Protein AF-A0A351M0H4-F1 (afdb_monomer)

pLDDT: mean 83.98, std 15.84, range [37.62, 98.5]

Sequence (200 aa):
MQHRSDDLKPRPTRTRPTVVTRHYLDHASTSSLRPESAAAMAEALTGIVGDPGRIHHEGMVARHAVETARQQVTDMLDARGREVVFTSGATESIAMACWGASRRDGRRHSVMSAVEHSAVRRGLRLDPLLLGGEQERARRAGLENVPAVVGFGAAAAALDPERLAAESLEATRRTDLLRSDLDAALDALPGILADLRSLR

Secondary structure (DSSP, 8-state):
-PPPP---PPPP---------PPP--TTT--PPPHHHHHHHHHHHHH--S-TT--SHHHHHHHHHHHHHHHHHHHHHT--GGG----SSHHHHHHHHHHHHHHGGG-------TT--HHHHHHTT---SS---SHHHHTS-S---HHHHHHHHHHHHT--HHHHHHHHHHHHHHHHHHHHHHHHHHHTSTT----GGGG-

Structure (mmCIF, N/CA/C/O backbone):
data_AF-A0A351M0H4-F1
#
_entry.id   AF-A0A351M0H4-F1
#
loop_
_atom_site.group_PDB
_atom_site.id
_atom_site.type_symbol
_atom_site.label_atom_id
_atom_site.label_alt_id
_atom_site.label_comp_id
_atom_site.label_asym_id
_atom_site.label_entity_id
_atom_site.label_seq_id
_atom_site.pdbx_PDB_ins_code
_atom_site.Cartn_x
_atom_site.Cartn_y
_atom_site.Cartn_z
_atom_site.occupancy
_atom_site.B_iso_or_equiv
_atom_site.auth_seq_id
_atom_site.auth_comp_id
_atom_site.auth_asym_id
_atom_site.auth_atom_id
_atom_site.pdbx_PDB_model_num
ATOM 1 N N . MET A 1 1 ? 61.144 -23.222 13.676 1.00 40.16 1 MET A N 1
ATOM 2 C CA . MET A 1 1 ? 59.791 -22.923 13.160 1.00 40.16 1 MET A CA 1
ATOM 3 C C . MET A 1 1 ? 59.927 -21.894 12.046 1.00 40.16 1 MET A C 1
ATOM 5 O O . MET A 1 1 ? 60.154 -20.729 12.334 1.00 40.16 1 MET A O 1
ATOM 9 N N . GLN A 1 2 ? 59.914 -22.341 10.789 1.00 37.62 2 GLN A N 1
ATOM 10 C CA . GLN A 1 2 ? 59.945 -21.479 9.602 1.00 37.62 2 GLN A CA 1
ATOM 11 C C . GLN A 1 2 ? 58.527 -20.971 9.317 1.00 37.62 2 GLN A C 1
ATOM 13 O O . GLN A 1 2 ? 57.616 -21.773 9.114 1.00 37.62 2 GLN A O 1
ATOM 18 N N . HIS A 1 3 ? 58.345 -19.651 9.324 1.00 39.03 3 HIS A N 1
ATOM 19 C CA . HIS A 1 3 ? 57.116 -19.011 8.862 1.00 39.03 3 HIS A CA 1
ATOM 20 C C . HIS A 1 3 ? 57.037 -19.124 7.336 1.00 39.03 3 HIS A C 1
ATOM 22 O O . HIS A 1 3 ? 57.933 -18.669 6.628 1.00 39.03 3 HIS A O 1
ATOM 28 N N . ARG A 1 4 ? 55.969 -19.761 6.842 1.00 38.94 4 ARG A N 1
ATOM 29 C CA . ARG A 1 4 ? 55.607 -19.783 5.422 1.00 38.94 4 ARG A CA 1
ATOM 30 C C . AR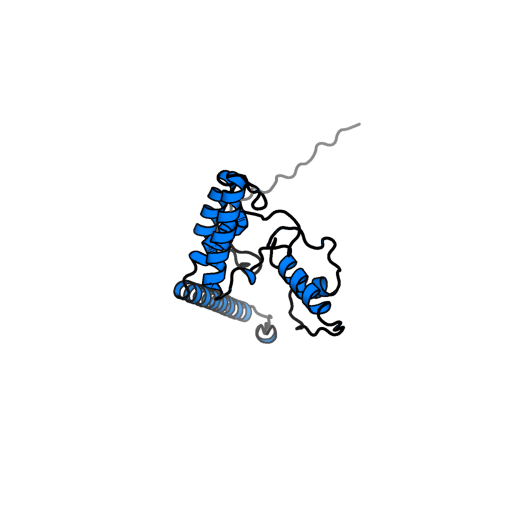G A 1 4 ? 55.264 -18.363 4.973 1.00 38.94 4 ARG A C 1
ATOM 32 O O . ARG A 1 4 ? 54.389 -17.732 5.554 1.00 38.94 4 ARG A O 1
ATOM 39 N N . SER A 1 5 ? 55.959 -17.895 3.947 1.00 42.66 5 SER A N 1
ATOM 40 C CA . SER A 1 5 ? 55.590 -16.750 3.124 1.00 42.66 5 SER A CA 1
ATOM 41 C C . SER A 1 5 ? 54.312 -17.071 2.346 1.00 42.66 5 SER A C 1
ATOM 43 O O . SER A 1 5 ? 54.259 -18.067 1.625 1.00 42.66 5 SER A O 1
ATOM 45 N N . ASP A 1 6 ? 53.288 -16.239 2.529 1.00 45.03 6 ASP A N 1
ATOM 46 C CA . ASP A 1 6 ? 52.034 -16.279 1.783 1.00 45.03 6 ASP A CA 1
ATOM 47 C C . ASP A 1 6 ? 52.283 -15.940 0.305 1.00 45.03 6 ASP A C 1
ATOM 49 O O . ASP A 1 6 ? 52.484 -14.780 -0.061 1.00 45.03 6 ASP A O 1
ATOM 53 N N . ASP A 1 7 ? 52.228 -16.957 -0.555 1.00 48.41 7 ASP A N 1
ATOM 54 C CA . ASP A 1 7 ? 52.080 -16.806 -2.006 1.00 48.41 7 ASP A CA 1
ATOM 55 C C . ASP A 1 7 ? 50.674 -16.259 -2.325 1.00 48.41 7 ASP A C 1
ATOM 57 O O . ASP A 1 7 ? 49.747 -16.984 -2.706 1.00 48.41 7 ASP A O 1
ATOM 61 N N . LEU A 1 8 ? 50.490 -14.946 -2.172 1.00 47.59 8 LEU A N 1
ATOM 62 C CA . LEU A 1 8 ? 49.336 -14.242 -2.727 1.00 47.59 8 LEU A CA 1
ATOM 63 C C . LEU A 1 8 ? 49.456 -14.215 -4.256 1.00 47.59 8 LEU A C 1
ATOM 65 O O . LEU A 1 8 ? 50.136 -13.368 -4.835 1.00 47.59 8 LEU A O 1
ATOM 69 N N . LYS A 1 9 ? 48.750 -15.134 -4.928 1.00 43.69 9 LYS A N 1
ATOM 70 C CA . LYS A 1 9 ? 48.513 -15.049 -6.377 1.00 43.69 9 LYS A CA 1
ATOM 71 C C . LYS A 1 9 ? 47.944 -13.660 -6.721 1.00 43.69 9 LYS A C 1
ATOM 73 O O . LYS A 1 9 ? 46.983 -13.232 -6.073 1.00 43.69 9 LYS A O 1
ATOM 78 N N . PRO A 1 10 ? 48.468 -12.965 -7.746 1.00 47.12 10 PRO A N 1
ATOM 79 C CA . PRO A 1 10 ? 47.950 -11.660 -8.137 1.00 47.12 10 PRO A CA 1
ATOM 80 C C . PRO A 1 10 ? 46.473 -11.781 -8.537 1.00 47.12 10 PRO A C 1
ATOM 82 O O . PRO A 1 10 ? 46.115 -12.588 -9.398 1.00 47.12 10 PRO A O 1
ATOM 85 N N . ARG A 1 11 ? 45.598 -10.986 -7.901 1.00 48.62 11 ARG A N 1
ATOM 86 C CA . ARG A 1 11 ? 44.190 -10.870 -8.318 1.00 48.62 11 ARG A CA 1
ATOM 87 C C . ARG A 1 11 ? 44.169 -10.345 -9.755 1.00 48.62 11 ARG A C 1
ATOM 89 O O . ARG A 1 11 ? 44.810 -9.323 -10.007 1.00 48.62 11 ARG A O 1
ATOM 96 N N . PRO A 1 12 ? 43.423 -10.978 -10.680 1.00 45.72 12 PRO A N 1
ATOM 97 C CA . PRO A 1 12 ? 43.276 -10.441 -12.021 1.00 45.72 12 PRO A CA 1
ATOM 98 C C . PRO A 1 12 ? 42.704 -9.028 -11.910 1.00 45.72 12 PRO A C 1
ATOM 100 O O . PRO A 1 12 ? 41.691 -8.798 -11.238 1.00 45.72 12 PRO A O 1
ATOM 103 N N . THR A 1 13 ? 43.390 -8.076 -12.533 1.00 47.75 13 THR A N 1
ATOM 104 C CA . THR A 1 13 ? 42.925 -6.704 -12.690 1.00 47.75 13 THR A CA 1
ATOM 105 C C . THR A 1 13 ? 41.584 -6.756 -13.412 1.00 47.75 13 THR A C 1
ATOM 107 O O . THR A 1 13 ? 41.514 -6.996 -14.614 1.00 47.75 13 THR A O 1
ATOM 110 N N . ARG A 1 14 ? 40.482 -6.579 -12.668 1.00 51.12 14 ARG A N 1
ATOM 111 C CA . ARG A 1 14 ? 39.164 -6.363 -13.271 1.00 51.12 14 ARG A CA 1
ATOM 112 C C . ARG A 1 14 ? 39.270 -5.076 -14.073 1.00 51.12 14 ARG A C 1
ATOM 114 O O . ARG A 1 14 ? 39.275 -3.989 -13.497 1.00 51.12 14 ARG A O 1
ATOM 121 N N . THR A 1 15 ? 39.371 -5.208 -15.391 1.00 52.03 15 THR A N 1
ATOM 122 C CA . THR A 1 15 ? 39.056 -4.132 -16.324 1.00 52.03 15 THR A CA 1
ATOM 123 C C . THR A 1 15 ? 37.739 -3.512 -15.862 1.00 52.03 15 THR A C 1
ATOM 125 O O . THR A 1 15 ? 36.778 -4.229 -15.562 1.00 52.03 15 THR A O 1
ATOM 128 N N . ARG A 1 16 ? 37.718 -2.183 -15.677 1.00 48.62 16 ARG A N 1
ATOM 129 C CA . ARG A 1 16 ? 36.475 -1.466 -15.363 1.00 48.62 16 ARG A CA 1
ATOM 130 C C . ARG A 1 16 ? 35.462 -1.900 -16.423 1.00 48.62 16 ARG A C 1
ATOM 132 O O . ARG A 1 16 ? 35.766 -1.709 -17.601 1.00 48.62 16 ARG A O 1
ATOM 139 N N . PRO A 1 17 ? 34.323 -2.515 -16.053 1.00 54.41 17 PRO A N 1
ATOM 140 C CA . PRO A 1 17 ? 33.307 -2.796 -17.045 1.00 54.41 17 PRO A CA 1
ATOM 141 C C . PRO A 1 17 ? 32.966 -1.461 -17.703 1.00 54.41 17 PRO A C 1
ATOM 143 O O . PRO A 1 17 ? 32.778 -0.455 -17.011 1.00 54.41 17 PRO A O 1
ATOM 146 N N . THR A 1 18 ? 32.952 -1.453 -19.035 1.00 56.84 18 THR A N 1
ATOM 147 C CA . THR A 1 18 ? 32.260 -0.429 -19.816 1.00 56.84 18 THR A CA 1
ATOM 148 C C . THR A 1 18 ? 30.921 -0.161 -19.133 1.00 56.84 18 THR A C 1
ATOM 150 O O . THR A 1 18 ? 30.304 -1.090 -18.609 1.00 56.84 18 THR A O 1
ATOM 153 N N . VAL A 1 19 ? 30.510 1.105 -19.025 1.00 56.72 19 VAL A N 1
ATOM 154 C CA . VAL A 1 19 ? 29.238 1.454 -18.379 1.00 56.72 19 VAL A CA 1
ATOM 155 C C . VAL A 1 19 ? 28.119 0.861 -19.233 1.00 56.72 19 VAL A C 1
ATOM 157 O O . VAL A 1 19 ? 27.661 1.464 -20.194 1.00 56.72 19 VAL A O 1
ATOM 160 N N . VAL A 1 20 ? 27.746 -0.378 -18.930 1.00 57.41 20 VAL A N 1
ATOM 161 C CA . VAL A 1 20 ? 26.599 -1.055 -19.515 1.00 57.41 20 VAL A CA 1
ATOM 162 C C . VAL A 1 20 ? 25.393 -0.488 -18.788 1.00 57.41 20 VAL A C 1
ATOM 164 O O . VAL A 1 20 ? 25.260 -0.672 -17.574 1.00 57.41 20 VAL A O 1
ATOM 167 N N . THR A 1 21 ? 24.530 0.217 -19.514 1.00 76.50 21 THR A N 1
ATOM 168 C CA . THR A 1 21 ? 23.218 0.617 -19.007 1.00 76.50 21 THR A CA 1
ATOM 169 C C . THR A 1 21 ? 22.476 -0.646 -18.578 1.00 76.50 21 THR A C 1
ATOM 171 O O . THR A 1 21 ? 22.176 -1.513 -19.396 1.00 76.50 21 THR A O 1
ATOM 174 N N . ARG A 1 22 ? 22.238 -0.797 -17.272 1.00 77.12 22 ARG A N 1
ATOM 175 C CA . ARG A 1 22 ? 21.459 -1.915 -16.734 1.00 77.12 22 ARG A CA 1
ATOM 176 C C . ARG A 1 22 ? 19.980 -1.567 -16.804 1.00 77.12 22 ARG A C 1
ATOM 178 O O . ARG A 1 22 ? 19.568 -0.545 -16.266 1.00 77.12 22 ARG A O 1
ATOM 185 N N . HIS A 1 23 ? 19.196 -2.451 -17.406 1.00 79.25 23 HIS A N 1
ATOM 186 C CA . HIS A 1 23 ? 17.739 -2.388 -17.371 1.00 79.25 23 HIS A CA 1
ATOM 187 C C . HIS A 1 23 ? 17.220 -3.314 -16.264 1.00 79.25 23 HIS A C 1
ATOM 189 O O . HIS A 1 23 ? 17.660 -4.459 -16.158 1.00 79.25 23 HIS A O 1
ATOM 195 N N . TYR A 1 24 ? 16.322 -2.814 -15.412 1.00 82.06 24 TYR A N 1
ATOM 196 C CA . TYR A 1 24 ? 15.657 -3.617 -14.385 1.00 82.06 24 TYR A CA 1
ATOM 197 C C . TYR A 1 24 ? 14.420 -4.277 -15.001 1.00 82.06 24 TYR A C 1
ATOM 199 O O . TYR A 1 24 ? 13.532 -3.585 -15.483 1.00 82.06 24 TYR A O 1
ATOM 207 N N . LEU A 1 25 ? 14.389 -5.610 -15.036 1.00 81.19 25 LEU A N 1
ATOM 208 C CA . LEU A 1 25 ? 13.340 -6.388 -15.712 1.00 81.19 25 LEU A CA 1
ATOM 209 C C . LEU A 1 25 ? 12.481 -7.207 -14.733 1.00 81.19 25 LEU A C 1
ATOM 211 O O . LEU A 1 25 ? 11.823 -8.155 -15.138 1.00 81.19 25 LEU A O 1
ATOM 215 N N . ASP A 1 26 ? 12.480 -6.843 -13.449 1.00 84.94 26 ASP A N 1
ATOM 216 C CA . ASP A 1 26 ? 11.740 -7.535 -12.381 1.00 84.94 26 ASP A CA 1
ATOM 217 C C . ASP A 1 26 ? 10.729 -6.595 -11.695 1.00 84.94 26 ASP A C 1
ATOM 219 O O . ASP A 1 26 ? 10.533 -6.589 -10.482 1.00 84.94 26 ASP A O 1
ATOM 223 N N . HIS A 1 27 ? 10.069 -5.761 -12.506 1.00 85.25 27 HIS A N 1
ATOM 224 C CA . HIS A 1 27 ? 9.078 -4.786 -12.039 1.00 85.25 27 HIS A CA 1
ATOM 225 C C . HIS A 1 27 ? 7.846 -5.422 -11.370 1.00 85.25 27 HIS A C 1
ATOM 227 O O . HIS A 1 27 ? 7.122 -4.739 -10.644 1.00 85.25 27 HIS A O 1
ATOM 233 N N . ALA A 1 28 ? 7.633 -6.727 -11.585 1.00 85.25 28 ALA A N 1
ATOM 234 C CA . ALA A 1 28 ? 6.598 -7.517 -10.924 1.00 85.25 28 ALA A CA 1
ATOM 235 C C . ALA A 1 28 ? 6.890 -7.754 -9.430 1.00 85.25 28 ALA A C 1
ATOM 237 O O . ALA A 1 28 ? 5.952 -7.847 -8.640 1.00 85.25 28 ALA A O 1
ATOM 238 N N . SER A 1 29 ? 8.166 -7.832 -9.033 1.00 86.06 29 SER A N 1
ATOM 239 C CA . SER A 1 29 ? 8.558 -8.017 -7.630 1.00 86.06 29 SER A CA 1
ATOM 240 C C . SER A 1 29 ? 8.535 -6.704 -6.852 1.00 86.06 29 SER A C 1
ATOM 242 O O . SER A 1 29 ? 8.081 -6.651 -5.709 1.00 86.06 29 SER A O 1
ATOM 244 N N . THR A 1 30 ? 9.037 -5.632 -7.460 1.00 89.00 30 THR A N 1
ATOM 245 C CA . THR A 1 30 ? 8.980 -4.272 -6.918 1.00 89.00 30 THR A CA 1
ATOM 246 C C . THR A 1 30 ? 9.242 -3.264 -8.029 1.00 89.00 30 THR A C 1
ATOM 248 O O . THR A 1 30 ? 9.787 -3.603 -9.072 1.00 89.00 30 THR A O 1
ATOM 251 N N . SER A 1 31 ? 8.877 -2.006 -7.821 1.00 88.75 31 SER A N 1
ATOM 252 C CA . SER A 1 31 ? 9.133 -0.929 -8.774 1.00 88.75 31 SER A CA 1
ATOM 253 C C . SER A 1 31 ? 9.653 0.306 -8.055 1.00 88.75 31 SER A C 1
ATOM 255 O O . SER A 1 31 ? 9.400 0.506 -6.867 1.00 88.75 31 SER A O 1
ATOM 257 N N . SER A 1 32 ? 10.399 1.143 -8.775 1.00 90.19 32 SER A N 1
ATOM 258 C CA . SER A 1 32 ? 10.799 2.452 -8.262 1.00 90.19 32 SER A CA 1
ATOM 259 C C . SER A 1 32 ? 9.563 3.269 -7.895 1.00 90.19 32 SER A C 1
ATOM 261 O O . SER A 1 32 ? 8.556 3.233 -8.604 1.00 90.19 32 SER A O 1
ATOM 263 N N . LEU A 1 33 ? 9.644 4.018 -6.795 1.00 92.12 33 LEU A N 1
ATOM 264 C CA . LEU A 1 33 ? 8.573 4.934 -6.422 1.00 92.12 33 LEU A CA 1
ATOM 265 C C . LEU A 1 33 ? 8.374 5.980 -7.521 1.00 92.12 33 LEU A C 1
ATOM 267 O O . LEU A 1 33 ? 9.344 6.474 -8.102 1.00 92.12 33 LEU A O 1
ATOM 271 N N . ARG A 1 34 ? 7.114 6.355 -7.764 1.00 92.06 34 ARG A N 1
ATOM 272 C CA . ARG A 1 34 ? 6.812 7.529 -8.588 1.00 92.06 34 ARG A CA 1
ATOM 273 C C . ARG A 1 34 ? 7.404 8.787 -7.919 1.00 92.06 34 ARG A C 1
ATOM 275 O O . ARG A 1 34 ? 7.355 8.868 -6.686 1.00 92.06 34 ARG A O 1
ATOM 282 N N . PRO A 1 35 ? 7.954 9.753 -8.678 1.00 95.44 35 PRO A N 1
ATOM 283 C CA . PRO A 1 35 ? 8.596 10.944 -8.112 1.00 95.44 35 PRO A CA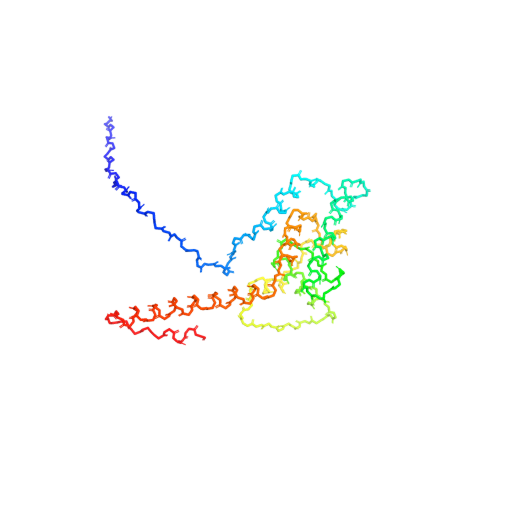 1
ATOM 284 C C . PRO A 1 35 ? 7.711 11.718 -7.129 1.00 95.44 35 PRO A C 1
ATOM 286 O O . PRO A 1 35 ? 8.182 12.133 -6.074 1.00 95.44 35 PRO A O 1
ATOM 289 N N . GLU A 1 36 ? 6.423 11.850 -7.441 1.00 95.88 36 GLU A N 1
ATOM 290 C CA . GLU A 1 36 ? 5.427 12.541 -6.621 1.00 95.88 36 GLU A CA 1
ATOM 291 C C . GLU A 1 36 ? 5.222 11.822 -5.281 1.00 95.88 36 GLU A C 1
ATOM 293 O O . GLU A 1 36 ? 5.155 12.454 -4.230 1.00 95.88 36 GLU A O 1
ATOM 298 N N . SER A 1 37 ? 5.201 10.486 -5.312 1.00 97.25 37 SER A N 1
ATOM 299 C CA . SER A 1 37 ? 5.113 9.648 -4.114 1.00 97.25 37 SER A CA 1
ATOM 300 C C . SER A 1 37 ? 6.357 9.806 -3.241 1.00 97.25 37 SER A C 1
ATOM 302 O O . SER A 1 37 ? 6.248 10.056 -2.043 1.00 97.25 37 SER A O 1
ATOM 304 N N . ALA A 1 38 ? 7.548 9.730 -3.845 1.00 97.81 38 ALA A N 1
ATOM 305 C CA . ALA A 1 38 ? 8.813 9.876 -3.131 1.00 97.81 38 ALA A CA 1
ATOM 306 C C . ALA A 1 38 ? 8.959 11.265 -2.484 1.00 97.81 38 ALA A C 1
ATOM 308 O O . ALA A 1 38 ? 9.380 11.358 -1.331 1.00 97.81 38 ALA A O 1
ATOM 309 N N . ALA A 1 39 ? 8.577 12.327 -3.201 1.00 97.94 39 ALA A N 1
ATOM 310 C CA . ALA A 1 39 ? 8.600 13.694 -2.690 1.00 97.94 39 ALA A CA 1
ATOM 311 C C . ALA A 1 39 ? 7.648 13.867 -1.497 1.00 97.94 39 ALA A C 1
ATOM 313 O O . ALA A 1 39 ? 8.075 14.330 -0.440 1.00 97.94 39 ALA A O 1
ATOM 314 N N . ALA A 1 40 ? 6.398 13.411 -1.630 1.00 98.25 40 ALA A N 1
ATOM 315 C CA . ALA A 1 40 ? 5.401 13.510 -0.568 1.0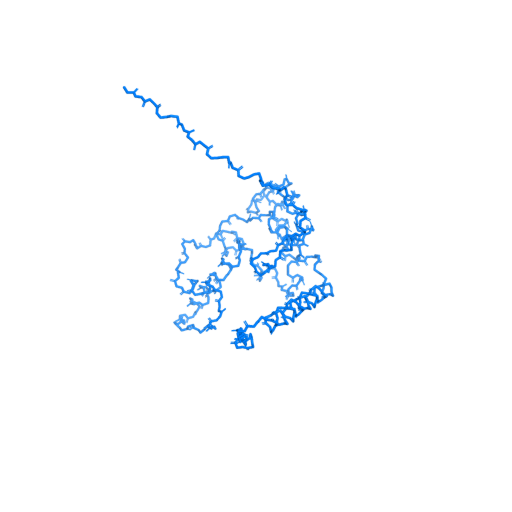0 98.25 40 ALA A CA 1
ATOM 316 C C . ALA A 1 40 ? 5.795 12.698 0.681 1.00 98.25 40 ALA A C 1
ATOM 318 O O . ALA A 1 40 ? 5.623 13.162 1.808 1.00 98.25 40 ALA A O 1
ATOM 319 N N . MET A 1 41 ? 6.389 11.511 0.497 1.00 98.12 41 MET A N 1
ATOM 320 C CA . MET A 1 41 ? 6.941 10.723 1.605 1.00 98.12 41 MET A CA 1
ATOM 321 C C . MET A 1 41 ? 8.078 11.453 2.313 1.00 98.12 41 MET A C 1
ATOM 323 O O . MET A 1 41 ? 8.108 11.468 3.541 1.00 98.12 41 MET A O 1
ATOM 327 N N . ALA A 1 42 ? 9.020 12.029 1.561 1.00 97.88 42 ALA A N 1
ATOM 328 C CA . ALA A 1 42 ? 10.168 12.730 2.129 1.00 97.88 42 ALA A CA 1
ATOM 329 C C . ALA A 1 42 ? 9.735 13.964 2.933 1.00 97.88 42 ALA A C 1
ATOM 331 O O . ALA A 1 42 ? 10.211 14.165 4.050 1.00 97.88 42 ALA A O 1
ATOM 332 N N . GLU A 1 43 ? 8.791 14.741 2.399 1.00 97.81 43 GLU A N 1
ATOM 333 C CA . GLU A 1 43 ? 8.211 15.889 3.094 1.00 97.81 43 GLU A CA 1
ATOM 334 C C . GLU A 1 43 ? 7.521 15.453 4.392 1.00 97.81 43 GLU A C 1
ATOM 336 O O . GLU A 1 43 ? 7.868 15.943 5.470 1.00 97.81 43 GLU A O 1
ATOM 341 N N . ALA A 1 44 ? 6.623 14.465 4.317 1.00 97.88 44 ALA A N 1
ATOM 342 C CA . ALA A 1 44 ? 5.896 13.954 5.477 1.00 97.88 44 ALA A CA 1
ATOM 343 C C . ALA A 1 44 ? 6.824 13.361 6.547 1.00 97.88 44 ALA A C 1
ATOM 345 O O . ALA A 1 44 ? 6.575 13.546 7.737 1.00 97.88 44 ALA A O 1
ATOM 346 N N . LEU A 1 45 ? 7.907 12.690 6.141 1.00 97.00 45 LEU A N 1
ATOM 347 C CA . LEU A 1 45 ? 8.872 12.069 7.051 1.00 97.00 45 LEU A CA 1
ATOM 348 C C . LEU A 1 45 ? 9.536 13.085 7.988 1.00 97.00 45 LEU A C 1
ATOM 350 O O . LEU A 1 45 ? 9.811 12.762 9.140 1.00 97.00 45 LEU A O 1
ATOM 354 N N . THR A 1 46 ? 9.801 14.297 7.498 1.00 95.25 46 THR A N 1
ATOM 355 C CA . THR A 1 46 ? 10.421 15.363 8.302 1.00 95.25 46 THR A CA 1
ATOM 356 C C . THR A 1 46 ? 9.420 16.381 8.846 1.00 95.25 46 THR A C 1
ATOM 358 O O . THR A 1 46 ? 9.700 17.022 9.855 1.00 95.25 46 THR A O 1
ATOM 361 N N . GLY A 1 47 ? 8.268 16.538 8.189 1.00 95.75 47 GLY A N 1
ATOM 362 C CA . GLY A 1 47 ? 7.281 17.573 8.494 1.00 95.75 47 GLY A CA 1
ATOM 363 C C . GLY A 1 47 ? 6.151 17.133 9.425 1.00 95.75 47 GLY A C 1
ATOM 364 O O . GLY A 1 47 ? 5.526 17.984 10.055 1.00 95.75 47 GLY A O 1
ATOM 365 N N . ILE A 1 48 ? 5.878 15.827 9.543 1.00 96.81 48 ILE A N 1
ATOM 366 C CA . ILE A 1 48 ? 4.766 15.300 10.345 1.00 96.81 48 ILE A CA 1
ATOM 367 C C . ILE A 1 48 ? 5.309 14.368 11.428 1.00 96.81 48 ILE A C 1
ATOM 369 O O . ILE A 1 48 ? 5.792 13.276 11.149 1.00 96.81 48 ILE A O 1
ATOM 373 N N . VAL A 1 49 ? 5.189 14.798 12.686 1.00 95.56 49 VAL A N 1
ATOM 374 C CA . VAL A 1 49 ? 5.736 14.080 13.855 1.00 95.56 49 VAL A CA 1
ATOM 375 C C . VAL A 1 49 ? 4.667 13.519 14.797 1.00 95.56 49 VAL A C 1
ATOM 377 O O . VAL A 1 49 ? 4.985 12.764 15.712 1.00 95.56 49 VAL A O 1
ATOM 380 N N . GLY A 1 50 ? 3.406 13.918 14.615 1.00 95.38 50 GLY A N 1
ATOM 381 C CA . GLY A 1 50 ? 2.310 13.558 15.509 1.00 95.38 50 GLY A CA 1
ATOM 382 C C . GLY A 1 50 ? 1.769 12.145 15.292 1.00 95.38 50 GLY A C 1
ATOM 383 O O . GLY A 1 50 ? 1.824 11.594 14.196 1.00 95.38 50 GLY A O 1
ATOM 384 N N . ASP A 1 51 ? 1.186 11.587 16.350 1.00 95.56 51 ASP A N 1
ATOM 385 C CA . ASP A 1 51 ? 0.380 10.365 16.305 1.00 95.56 51 ASP A CA 1
ATOM 386 C C . ASP A 1 51 ? -1.067 10.736 15.900 1.00 95.56 51 ASP A C 1
ATOM 388 O O . ASP A 1 51 ? -1.704 11.513 16.623 1.00 95.56 51 ASP A O 1
ATOM 392 N N . PRO A 1 52 ? -1.611 10.209 14.781 1.00 96.19 52 PRO A N 1
ATOM 393 C CA . PRO A 1 52 ? -2.948 10.557 14.283 1.00 96.19 52 PRO A CA 1
ATOM 394 C C . PRO A 1 52 ? -4.092 10.160 15.236 1.00 96.19 52 PRO A C 1
ATOM 396 O O . PRO A 1 52 ? -5.224 10.629 15.077 1.00 96.19 52 PRO A O 1
ATOM 399 N N . GLY A 1 53 ? -3.818 9.322 16.242 1.00 94.06 53 GLY A N 1
ATOM 400 C CA . GLY A 1 53 ? -4.755 8.985 17.312 1.00 94.06 53 GLY A CA 1
ATOM 401 C C . GLY A 1 53 ? -4.876 10.054 18.406 1.00 94.06 53 GLY A C 1
ATOM 402 O O . GLY A 1 53 ? -5.747 9.946 19.271 1.00 94.06 53 GLY A O 1
ATOM 403 N N . ARG A 1 54 ? -4.025 11.089 18.408 1.00 95.31 54 ARG A N 1
ATOM 404 C CA . ARG A 1 54 ? -4.001 12.121 19.458 1.00 95.31 54 ARG A CA 1
ATOM 405 C C . ARG A 1 54 ? -4.733 13.392 19.039 1.00 95.31 54 ARG A C 1
ATOM 407 O O . ARG A 1 54 ? -4.722 13.788 17.881 1.00 95.31 54 ARG A O 1
ATOM 414 N N . ILE A 1 55 ? -5.346 14.054 20.022 1.00 96.25 55 ILE A N 1
ATOM 415 C CA . ILE A 1 55 ? -6.203 15.236 19.815 1.00 96.25 55 ILE A CA 1
ATOM 416 C C . ILE A 1 55 ? -5.467 16.579 19.913 1.00 96.25 55 ILE A C 1
ATOM 418 O O . ILE A 1 55 ? -6.073 17.624 19.690 1.00 96.25 55 ILE A O 1
ATOM 422 N N . HIS A 1 56 ? -4.183 16.580 20.281 1.00 97.31 56 HIS A N 1
ATOM 423 C CA . HIS A 1 56 ? -3.372 17.799 20.247 1.00 97.31 56 HIS A CA 1
ATOM 424 C C . HIS A 1 56 ? -3.053 18.190 18.798 1.00 97.31 56 HIS A C 1
ATOM 426 O O . HIS A 1 56 ? -3.233 17.396 17.874 1.00 97.31 56 HIS A O 1
ATOM 432 N N . HIS A 1 57 ? -2.575 19.419 18.606 1.00 97.81 57 HIS A N 1
ATOM 433 C CA . HIS A 1 57 ? -2.352 20.018 17.291 1.00 97.81 57 HIS A CA 1
ATOM 434 C C . HIS A 1 57 ? -1.569 19.103 16.330 1.00 97.81 57 HIS A C 1
ATOM 436 O O . HIS A 1 57 ? -2.047 18.808 15.239 1.00 97.81 57 HIS A O 1
ATOM 442 N N . GLU A 1 58 ? -0.422 18.573 16.751 1.00 98.00 58 GLU A N 1
ATOM 443 C CA . GLU A 1 58 ? 0.436 17.722 15.914 1.00 98.00 58 GLU A CA 1
ATOM 444 C C . GLU A 1 58 ? -0.252 16.399 15.548 1.00 98.00 58 GLU A C 1
ATOM 446 O O . GLU A 1 58 ? -0.100 15.914 14.427 1.00 98.00 58 GLU A O 1
ATOM 451 N N . GLY A 1 59 ? -1.033 15.823 16.469 1.00 97.75 59 GLY A N 1
ATOM 452 C CA . GLY A 1 59 ? -1.823 14.622 16.198 1.00 97.75 59 GLY A CA 1
ATOM 453 C C . GLY A 1 59 ? -2.943 14.889 15.193 1.00 97.75 59 GLY A C 1
ATOM 454 O O . GLY A 1 59 ? -3.147 14.111 14.262 1.00 97.75 59 GLY A O 1
ATOM 455 N N . MET A 1 60 ? -3.599 16.048 15.291 1.00 98.00 60 MET A N 1
ATOM 456 C CA . MET A 1 60 ? -4.615 16.476 14.326 1.00 98.00 60 MET A CA 1
ATOM 457 C C . MET A 1 60 ? -4.025 16.752 12.937 1.00 98.00 60 MET A C 1
ATOM 459 O O . MET A 1 60 ? -4.655 16.397 11.941 1.00 98.00 60 MET A O 1
ATOM 463 N N . VAL A 1 61 ? -2.809 17.307 12.855 1.00 98.19 61 VAL A N 1
ATOM 464 C CA . VAL A 1 61 ? -2.063 17.461 11.592 1.00 98.19 61 VAL A CA 1
ATOM 465 C C . VAL A 1 61 ? -1.794 16.095 10.953 1.00 98.19 61 VAL A C 1
ATOM 467 O O . VAL A 1 61 ? -2.108 15.896 9.778 1.00 98.19 61 VAL A O 1
ATOM 470 N N . ALA A 1 62 ? -1.292 15.124 11.723 1.00 98.00 62 ALA A N 1
ATOM 471 C CA . ALA A 1 62 ? -1.053 13.767 11.228 1.00 98.00 62 ALA A CA 1
ATOM 472 C C . ALA A 1 62 ? -2.350 13.073 10.781 1.00 98.00 62 ALA A C 1
ATOM 474 O O . ALA A 1 62 ? -2.403 12.468 9.709 1.00 98.00 62 ALA A O 1
ATOM 475 N N . ARG A 1 63 ? -3.425 13.210 11.565 1.00 97.38 63 ARG A N 1
ATOM 476 C CA . ARG A 1 63 ? -4.748 12.672 11.230 1.00 97.38 63 ARG A CA 1
ATOM 477 C C . ARG A 1 63 ? -5.294 13.271 9.941 1.00 97.38 63 ARG A C 1
ATOM 479 O O . ARG A 1 63 ? -5.838 12.539 9.117 1.00 97.38 63 ARG A O 1
ATOM 486 N N . HIS A 1 64 ? -5.152 14.582 9.760 1.00 98.00 64 HIS A N 1
ATOM 487 C CA . HIS A 1 64 ? -5.572 15.247 8.535 1.00 98.00 64 HIS A CA 1
ATOM 488 C C . HIS A 1 64 ? -4.803 14.710 7.324 1.00 98.00 64 HIS A C 1
ATOM 490 O O . HIS A 1 64 ? -5.426 14.380 6.322 1.00 98.00 64 HIS A O 1
ATOM 496 N N . ALA A 1 65 ? -3.485 14.523 7.436 1.00 98.31 65 ALA A N 1
ATOM 497 C CA . ALA A 1 65 ? -2.675 13.952 6.360 1.00 98.31 65 ALA A CA 1
ATOM 498 C C . ALA A 1 65 ? -3.119 12.527 5.972 1.00 98.31 65 ALA A C 1
ATOM 500 O O . ALA A 1 65 ? -3.257 12.226 4.785 1.00 98.31 65 ALA A O 1
ATOM 501 N N . VAL A 1 66 ? -3.408 11.670 6.960 1.00 98.00 66 VAL A N 1
ATOM 502 C CA . VAL A 1 66 ? -3.935 10.313 6.724 1.00 98.00 66 VAL A CA 1
ATOM 503 C C . VAL A 1 66 ? -5.292 10.354 6.019 1.00 98.00 66 VAL A C 1
ATOM 505 O O . VAL A 1 66 ? -5.512 9.605 5.068 1.00 98.00 66 VAL A O 1
ATOM 508 N N . GLU A 1 67 ? -6.209 11.222 6.450 1.00 97.81 67 GLU A N 1
ATOM 509 C CA . GLU A 1 67 ? -7.539 11.314 5.837 1.00 97.81 67 GLU A CA 1
ATOM 510 C C . GLU A 1 67 ? -7.509 11.955 4.443 1.00 97.81 67 GLU A C 1
ATOM 512 O O . GLU A 1 67 ? -8.247 11.510 3.566 1.00 97.81 67 GLU A O 1
ATOM 517 N N . THR A 1 68 ? -6.611 12.908 4.189 1.00 98.25 68 THR A N 1
ATOM 518 C CA . THR A 1 68 ? -6.366 13.451 2.844 1.00 98.25 68 THR A CA 1
ATOM 519 C C . THR A 1 68 ? -5.860 12.366 1.897 1.00 98.25 68 THR A C 1
ATOM 521 O O . THR A 1 68 ? -6.416 12.187 0.814 1.00 98.25 68 THR A O 1
ATOM 524 N N . ALA A 1 69 ? -4.868 11.575 2.318 1.00 98.25 69 ALA A N 1
ATOM 525 C CA . ALA A 1 69 ? -4.383 10.448 1.525 1.00 98.25 69 ALA A CA 1
ATOM 526 C C . ALA A 1 69 ? -5.479 9.403 1.276 1.00 98.25 69 ALA A C 1
ATOM 528 O O . ALA A 1 69 ? -5.586 8.843 0.185 1.00 98.25 69 ALA A O 1
ATOM 529 N N . ARG A 1 70 ? -6.333 9.157 2.277 1.00 98.12 70 ARG A N 1
ATOM 530 C CA . ARG A 1 70 ? -7.485 8.264 2.135 1.00 98.12 70 ARG A CA 1
ATOM 531 C C . ARG A 1 70 ? -8.464 8.769 1.088 1.00 98.12 70 ARG A C 1
ATOM 533 O O . ARG A 1 70 ? -8.914 7.956 0.289 1.00 98.12 70 ARG A O 1
ATOM 540 N N . GLN A 1 71 ? -8.750 10.071 1.073 1.00 98.00 71 GLN A N 1
ATOM 541 C CA . GLN A 1 71 ? -9.624 10.679 0.073 1.00 98.00 71 GLN A CA 1
ATOM 542 C C . GLN A 1 71 ? -9.066 10.479 -1.343 1.00 98.00 71 GLN A C 1
ATOM 544 O O . GLN A 1 71 ? -9.779 9.995 -2.216 1.00 98.00 71 GLN A O 1
ATOM 549 N N . GLN A 1 72 ? -7.769 10.734 -1.541 1.00 97.44 72 GLN A N 1
ATOM 550 C CA . GLN A 1 72 ? -7.096 10.534 -2.831 1.00 97.44 72 GLN A CA 1
ATOM 551 C C . GLN A 1 72 ? -7.205 9.082 -3.327 1.00 97.44 72 GLN A C 1
ATOM 553 O O . GLN A 1 72 ? -7.454 8.833 -4.504 1.00 97.44 72 GLN A O 1
ATOM 558 N N . VAL A 1 73 ? -7.068 8.109 -2.421 1.00 96.88 73 VAL A N 1
ATOM 559 C CA . VAL A 1 73 ? -7.248 6.685 -2.743 1.00 96.88 73 VAL A CA 1
ATOM 560 C C . VAL A 1 73 ? -8.713 6.352 -3.035 1.00 96.88 73 VAL A C 1
ATOM 562 O O . VAL A 1 73 ? -8.994 5.580 -3.948 1.00 96.88 73 VAL A O 1
ATOM 565 N N . THR A 1 74 ? -9.663 6.905 -2.280 1.00 96.75 74 THR A N 1
ATOM 566 C CA . THR A 1 74 ? -11.086 6.633 -2.515 1.00 96.75 74 THR A CA 1
ATOM 567 C C . THR A 1 74 ? -11.597 7.231 -3.813 1.00 96.75 74 THR A C 1
ATOM 569 O O . THR A 1 74 ? -12.404 6.583 -4.471 1.00 96.75 74 THR A O 1
ATOM 572 N N . ASP A 1 75 ? -11.099 8.407 -4.197 1.00 95.00 75 ASP A N 1
ATOM 573 C CA . ASP A 1 75 ? -11.444 9.054 -5.465 1.00 95.00 75 ASP A CA 1
ATOM 574 C C . ASP A 1 75 ? -10.978 8.201 -6.648 1.00 95.00 75 ASP A C 1
ATOM 576 O O . ASP A 1 75 ? -11.717 8.002 -7.608 1.00 95.00 75 ASP A O 1
ATOM 580 N N . MET A 1 76 ? -9.778 7.620 -6.542 1.00 92.88 76 MET A N 1
ATOM 581 C CA . MET A 1 76 ? -9.249 6.686 -7.537 1.00 92.88 76 MET A CA 1
ATOM 582 C C . MET A 1 76 ? -10.089 5.400 -7.643 1.00 92.88 76 MET A C 1
ATOM 584 O O . MET A 1 76 ? -10.247 4.855 -8.734 1.00 92.88 76 MET A O 1
ATOM 588 N N . LEU A 1 77 ? -10.579 4.876 -6.517 1.00 91.50 77 LEU A N 1
ATOM 589 C CA . LEU A 1 77 ? -11.244 3.569 -6.449 1.00 91.50 77 LEU A CA 1
ATOM 590 C C . LEU A 1 77 ? -12.774 3.626 -6.569 1.00 91.50 77 LEU A C 1
ATOM 592 O O . LEU A 1 77 ? -13.399 2.569 -6.514 1.00 91.50 77 LEU A O 1
ATOM 596 N N . ASP A 1 78 ? -13.370 4.817 -6.683 1.00 93.69 78 ASP A N 1
ATOM 597 C CA . ASP A 1 78 ? -14.820 5.034 -6.532 1.00 93.69 78 ASP A CA 1
ATOM 598 C C . ASP A 1 78 ? -15.373 4.368 -5.252 1.00 93.69 78 ASP A C 1
ATOM 600 O O . ASP A 1 78 ? -16.356 3.624 -5.242 1.00 93.69 78 ASP A O 1
ATOM 604 N N . ALA A 1 79 ? -14.666 4.588 -4.141 1.00 95.62 79 ALA A N 1
ATOM 605 C CA . ALA A 1 79 ? -14.957 3.984 -2.845 1.00 95.62 79 ALA A CA 1
ATOM 606 C C . ALA A 1 79 ? -15.324 5.045 -1.799 1.00 95.62 79 ALA A C 1
ATOM 608 O O . ALA A 1 79 ? -15.162 6.248 -1.986 1.00 95.62 79 ALA A O 1
ATOM 609 N N . ARG A 1 80 ? -15.802 4.612 -0.633 1.00 95.62 80 ARG A N 1
ATOM 610 C CA . ARG A 1 80 ? -16.026 5.491 0.525 1.00 95.62 80 ARG A CA 1
ATOM 611 C C . ARG A 1 80 ? -14.832 5.441 1.470 1.00 95.62 80 ARG A C 1
ATOM 613 O O . ARG A 1 80 ? -14.231 4.390 1.659 1.00 95.62 80 ARG A O 1
ATOM 620 N N . GLY A 1 81 ? -14.579 6.522 2.214 1.00 92.50 81 GLY A N 1
ATOM 621 C CA . GLY A 1 81 ? -13.499 6.566 3.220 1.00 92.50 81 GLY A CA 1
ATOM 622 C C . GLY A 1 81 ? -13.506 5.389 4.206 1.00 92.50 81 GLY A C 1
ATOM 623 O O . GLY A 1 81 ? -12.462 4.858 4.566 1.00 92.50 81 GLY A O 1
ATOM 624 N N . ARG A 1 82 ? -14.688 4.902 4.603 1.00 93.56 82 ARG A N 1
ATOM 625 C CA . ARG A 1 82 ? -14.819 3.735 5.497 1.00 93.56 82 ARG A CA 1
ATOM 626 C C . ARG A 1 82 ? -14.526 2.381 4.838 1.00 93.56 82 ARG A C 1
ATOM 628 O O . ARG A 1 82 ? -14.568 1.374 5.540 1.00 93.56 82 ARG A O 1
ATOM 635 N N . GLU A 1 83 ? -14.337 2.326 3.527 1.00 94.88 83 GLU A N 1
ATOM 636 C CA . GLU A 1 83 ? -14.059 1.109 2.751 1.00 94.88 83 GLU A CA 1
ATOM 637 C C . GLU A 1 83 ? -12.552 0.929 2.510 1.00 94.88 83 GLU A C 1
ATOM 639 O O . GLU A 1 83 ? -12.120 -0.166 2.168 1.00 94.88 83 GLU A O 1
ATOM 644 N N . VAL A 1 84 ? -11.743 1.956 2.795 1.00 95.50 84 VAL A N 1
ATOM 645 C CA . VAL A 1 84 ? -10.279 1.912 2.704 1.00 95.50 84 VAL A CA 1
ATOM 646 C C . VAL A 1 84 ? -9.669 1.776 4.096 1.00 95.50 84 VAL A C 1
ATOM 648 O O . VAL A 1 84 ? -9.974 2.563 4.995 1.00 95.50 84 VAL A O 1
ATOM 651 N N . VAL A 1 85 ? -8.784 0.791 4.260 1.00 94.94 85 VAL A N 1
ATOM 652 C CA . VAL A 1 85 ? -7.958 0.561 5.454 1.00 94.94 85 VAL A CA 1
ATOM 653 C C . VAL A 1 85 ? -6.499 0.514 5.012 1.00 94.94 85 VAL A C 1
ATOM 655 O O . VAL A 1 85 ? -6.146 -0.287 4.147 1.00 94.94 85 VAL A O 1
ATOM 658 N N . PHE A 1 86 ? -5.651 1.354 5.597 1.00 96.50 86 PHE A N 1
ATOM 659 C CA . PHE A 1 86 ? -4.215 1.310 5.360 1.00 96.50 86 PHE A CA 1
ATOM 660 C C . PHE A 1 86 ? -3.575 0.189 6.179 1.00 96.50 86 PHE A C 1
ATOM 662 O O . PHE A 1 86 ? -3.864 -0.010 7.357 1.00 96.50 86 PHE A O 1
ATOM 669 N N . THR A 1 87 ? -2.686 -0.559 5.535 1.00 94.81 87 THR A N 1
ATOM 670 C CA . THR A 1 87 ? -1.926 -1.654 6.148 1.00 94.81 87 THR A CA 1
ATOM 671 C C . THR A 1 87 ? -0.445 -1.481 5.818 1.00 94.81 87 THR A C 1
ATOM 673 O O . THR A 1 87 ? -0.076 -0.645 4.994 1.00 94.81 87 THR A O 1
ATOM 676 N N . SER A 1 88 ? 0.422 -2.283 6.427 1.00 93.06 88 SER A N 1
ATOM 677 C CA . SER A 1 88 ? 1.857 -2.310 6.116 1.00 93.06 88 SER A CA 1
ATOM 678 C C . SER A 1 88 ? 2.180 -2.849 4.717 1.00 93.06 88 SER A C 1
ATOM 680 O O . SER A 1 88 ? 3.313 -2.712 4.262 1.00 93.06 88 SER A O 1
ATOM 682 N N . GLY A 1 89 ? 1.207 -3.454 4.026 1.00 93.31 89 GLY A N 1
ATOM 683 C CA . GLY A 1 89 ? 1.353 -3.912 2.650 1.00 93.31 89 GLY A CA 1
ATOM 684 C C . GLY A 1 89 ? 0.375 -5.023 2.271 1.00 93.31 89 GLY A C 1
ATOM 685 O O . GLY A 1 89 ? -0.478 -5.449 3.055 1.00 93.31 89 GLY A O 1
ATOM 686 N N . ALA A 1 90 ? 0.542 -5.545 1.053 1.00 93.56 90 ALA A N 1
ATOM 687 C CA . ALA A 1 90 ? -0.363 -6.539 0.474 1.00 93.56 90 ALA A CA 1
ATOM 688 C C . ALA A 1 90 ? -0.496 -7.816 1.325 1.00 93.56 90 ALA A C 1
ATOM 690 O O . ALA A 1 90 ? -1.591 -8.354 1.452 1.00 93.56 90 ALA A O 1
ATOM 691 N N . THR A 1 91 ? 0.584 -8.288 1.958 1.00 93.38 91 THR A N 1
ATOM 692 C CA . THR A 1 91 ? 0.533 -9.483 2.820 1.00 93.38 91 THR A CA 1
ATOM 693 C C . THR A 1 91 ? -0.389 -9.291 4.029 1.00 93.38 91 THR A C 1
ATOM 695 O O . THR A 1 91 ? -1.177 -10.188 4.321 1.00 93.38 91 THR A O 1
ATOM 698 N N . GLU A 1 92 ? -0.333 -8.138 4.711 1.00 91.69 92 GLU A N 1
ATOM 699 C CA . GLU A 1 92 ? -1.231 -7.833 5.839 1.00 91.69 92 GLU A CA 1
ATOM 700 C C . GLU A 1 92 ? -2.677 -7.671 5.355 1.00 91.69 92 GLU A C 1
ATOM 702 O O . GLU A 1 92 ? -3.583 -8.254 5.947 1.00 91.69 92 GLU A O 1
ATOM 707 N N . SER A 1 93 ? -2.887 -6.971 4.233 1.00 93.19 93 SER A N 1
ATOM 708 C CA . SER A 1 93 ? -4.214 -6.817 3.616 1.00 93.19 93 SER A CA 1
ATOM 709 C C . SER A 1 93 ? -4.857 -8.165 3.270 1.00 93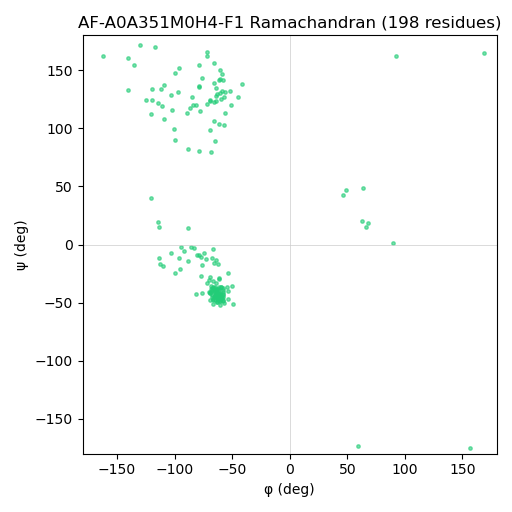.19 93 SER A C 1
ATOM 711 O O . SER A 1 93 ? -6.001 -8.426 3.642 1.00 93.19 93 SER A O 1
ATOM 713 N N . ILE A 1 94 ? -4.111 -9.053 2.603 1.00 93.75 94 ILE A N 1
ATOM 714 C CA . ILE A 1 94 ? -4.578 -10.392 2.222 1.00 93.75 94 ILE A CA 1
ATOM 715 C C . ILE A 1 94 ? -4.890 -11.226 3.462 1.00 93.75 94 ILE A C 1
ATOM 717 O O . ILE A 1 94 ? -5.936 -11.871 3.511 1.00 93.75 94 ILE A O 1
ATOM 721 N N . ALA A 1 95 ? -4.007 -11.217 4.465 1.00 89.88 95 ALA A N 1
ATOM 722 C CA . ALA A 1 95 ? -4.227 -11.962 5.698 1.00 89.88 95 ALA A CA 1
ATOM 723 C C . ALA A 1 95 ? -5.490 -11.476 6.424 1.00 89.88 95 ALA A C 1
ATOM 725 O O . ALA A 1 95 ? -6.334 -12.296 6.782 1.00 89.88 95 ALA A O 1
ATOM 726 N N . MET A 1 96 ? -5.662 -10.158 6.563 1.00 88.38 96 MET A N 1
ATOM 727 C CA . MET A 1 96 ? -6.840 -9.546 7.181 1.00 88.38 96 MET A CA 1
ATOM 728 C C . MET A 1 96 ? -8.131 -9.922 6.439 1.00 88.38 96 MET A C 1
ATOM 730 O O . MET A 1 96 ? -9.103 -10.337 7.073 1.00 88.38 96 MET A O 1
ATOM 734 N N . ALA A 1 97 ? -8.134 -9.841 5.105 1.00 90.19 97 ALA A N 1
ATOM 735 C CA . ALA A 1 97 ? -9.293 -10.186 4.284 1.00 90.19 97 ALA A CA 1
ATOM 736 C C . ALA A 1 97 ? -9.632 -11.685 4.350 1.00 90.19 97 ALA A C 1
ATOM 738 O O . ALA A 1 97 ? -10.786 -12.046 4.586 1.00 90.19 97 ALA A O 1
ATOM 739 N N . CYS A 1 98 ? -8.634 -12.562 4.197 1.00 88.44 98 CYS A N 1
ATOM 740 C CA . CYS A 1 98 ? -8.816 -14.015 4.265 1.00 88.44 98 CYS A CA 1
ATOM 741 C C . CYS A 1 98 ? -9.328 -14.455 5.639 1.00 88.44 98 CYS A C 1
ATOM 743 O O . CYS A 1 98 ? -10.244 -15.272 5.733 1.00 88.44 98 CYS A O 1
ATOM 745 N N . TRP A 1 99 ? -8.749 -13.902 6.704 1.00 85.00 99 TRP A N 1
ATOM 746 C CA . TRP A 1 99 ? -9.139 -14.208 8.073 1.00 85.00 99 TRP A CA 1
ATOM 747 C C . TRP A 1 99 ? -10.547 -13.702 8.401 1.00 85.00 99 TRP A C 1
ATOM 749 O O . TRP A 1 99 ? -11.365 -14.446 8.946 1.00 85.00 99 TRP A O 1
ATOM 759 N N . GLY A 1 100 ? -10.861 -12.462 8.015 1.00 84.94 100 GLY A N 1
ATOM 760 C CA . GLY A 1 100 ? -12.198 -11.898 8.181 1.00 84.94 100 GLY A CA 1
ATOM 761 C C . GLY A 1 100 ? -13.258 -12.702 7.423 1.00 84.94 100 GLY A C 1
ATOM 762 O O . GLY A 1 100 ? -14.322 -12.985 7.969 1.00 84.94 100 GLY A O 1
ATOM 763 N N . ALA A 1 101 ? -12.956 -13.132 6.194 1.00 85.12 101 ALA A N 1
ATOM 764 C CA . ALA A 1 101 ? -13.860 -13.940 5.380 1.00 85.12 101 ALA A CA 1
ATOM 765 C C . ALA A 1 101 ? -14.058 -15.362 5.931 1.00 85.12 101 ALA A C 1
ATOM 767 O O . ALA A 1 101 ? -15.188 -15.845 5.948 1.00 85.12 101 ALA A O 1
ATOM 768 N N . SER A 1 102 ? -12.996 -16.024 6.407 1.00 81.62 102 SER A N 1
ATOM 769 C CA . SER A 1 102 ? -13.079 -17.397 6.933 1.00 81.62 102 SER A CA 1
ATOM 770 C C . SER A 1 102 ? -13.837 -17.489 8.258 1.00 81.62 102 SER A C 1
ATOM 772 O O . SER A 1 102 ? -14.454 -18.510 8.551 1.00 81.62 102 SER A O 1
ATOM 774 N N . ARG A 1 103 ? -13.834 -16.417 9.056 1.00 77.81 103 ARG A N 1
ATOM 775 C CA . ARG A 1 103 ? -14.602 -16.346 10.308 1.00 77.81 103 ARG A CA 1
ATOM 776 C C . ARG A 1 103 ? -16.025 -15.832 10.129 1.00 77.81 103 ARG A C 1
ATOM 778 O O . ARG A 1 103 ? -16.845 -16.005 11.032 1.00 77.81 103 ARG A O 1
ATOM 785 N N . ARG A 1 104 ? -16.346 -15.238 8.978 1.00 73.12 104 ARG A N 1
ATOM 786 C CA . ARG A 1 104 ? -17.690 -14.741 8.691 1.00 73.12 104 ARG A CA 1
ATOM 787 C C . ARG A 1 104 ? -18.660 -15.914 8.513 1.00 73.12 104 ARG A C 1
ATOM 789 O O . ARG A 1 104 ? -18.468 -16.791 7.673 1.00 73.12 104 ARG A O 1
ATOM 796 N N . ASP A 1 105 ? -19.717 -15.913 9.317 1.00 67.81 105 ASP A N 1
ATOM 797 C CA . ASP A 1 105 ? -20.853 -16.843 9.247 1.00 67.81 105 ASP A CA 1
ATOM 798 C C . ASP A 1 105 ? -20.519 -18.332 9.495 1.00 67.81 105 ASP A C 1
ATOM 800 O O . ASP A 1 105 ? -21.270 -19.213 9.082 1.00 67.81 105 ASP A O 1
ATOM 804 N N . GLY A 1 106 ? -19.391 -18.648 10.145 1.00 68.00 106 GLY A N 1
ATOM 805 C CA . GLY A 1 106 ? -19.030 -20.033 10.489 1.00 68.00 106 GLY A CA 1
ATOM 806 C C . GLY A 1 106 ? -18.727 -20.941 9.287 1.00 68.00 106 GLY A C 1
ATOM 807 O O . GLY A 1 106 ? -18.687 -22.167 9.433 1.00 68.00 106 GLY A O 1
ATOM 808 N N . ARG A 1 107 ? -18.509 -20.364 8.097 1.00 68.06 107 ARG A N 1
ATOM 809 C CA . ARG A 1 107 ? -18.151 -21.112 6.886 1.00 68.06 107 ARG A CA 1
ATOM 810 C C . ARG A 1 107 ? -16.788 -21.783 7.068 1.00 68.06 107 ARG A C 1
ATOM 812 O O . ARG A 1 107 ? -15.808 -21.138 7.409 1.00 68.06 107 ARG A O 1
ATOM 819 N N . ARG A 1 108 ? -16.717 -23.093 6.809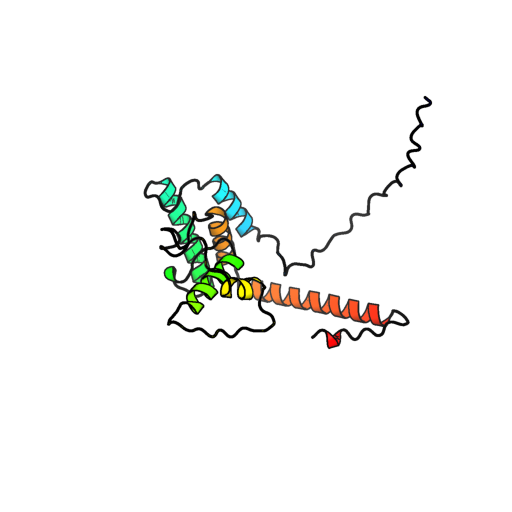 1.00 71.00 108 ARG A N 1
ATOM 820 C CA . ARG A 1 108 ? -15.473 -23.881 6.945 1.00 71.00 108 ARG A CA 1
ATOM 821 C C . ARG A 1 108 ? -14.781 -24.201 5.624 1.00 71.00 108 ARG A C 1
ATOM 823 O O . ARG A 1 108 ? -13.689 -24.755 5.640 1.00 71.00 108 ARG A O 1
ATOM 830 N N . HIS A 1 109 ? -15.418 -23.886 4.498 1.00 82.06 109 HIS A N 1
ATOM 831 C CA . HIS A 1 109 ? -14.909 -24.220 3.175 1.00 82.06 109 HIS A CA 1
ATOM 832 C C . HIS A 1 109 ? -14.558 -22.949 2.401 1.00 82.06 109 HIS A C 1
ATOM 834 O O . HIS A 1 109 ? -15.411 -22.088 2.191 1.00 82.06 109 HIS A O 1
ATOM 840 N N . SER A 1 110 ? -13.297 -22.853 1.984 1.00 82.38 110 SER A N 1
ATOM 841 C CA . SER A 1 110 ? -12.770 -21.774 1.150 1.00 82.38 110 SER A CA 1
ATOM 842 C C . SER A 1 110 ? -12.236 -22.363 -0.149 1.00 82.38 110 SER A C 1
ATOM 844 O O . SER A 1 110 ? -11.505 -23.351 -0.125 1.00 82.38 110 SER A O 1
ATOM 846 N N . VAL A 1 111 ? -12.583 -21.736 -1.269 1.00 87.56 111 VAL A N 1
ATOM 847 C CA . VAL A 1 111 ? -12.070 -22.070 -2.602 1.00 87.56 111 VAL A CA 1
ATOM 848 C C . VAL A 1 111 ? -11.135 -20.945 -3.036 1.00 87.56 111 VAL A C 1
ATOM 850 O O . VAL A 1 111 ? -11.443 -19.776 -2.816 1.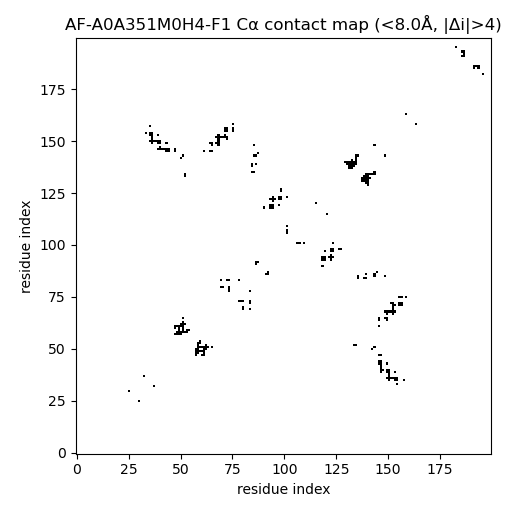00 87.56 111 VAL A O 1
ATOM 853 N N . MET A 1 112 ? -9.992 -21.293 -3.622 1.00 87.94 112 MET A N 1
ATOM 854 C CA . MET A 1 112 ? -9.012 -20.343 -4.156 1.00 87.94 112 MET A CA 1
ATOM 855 C C . MET A 1 112 ? -8.435 -20.874 -5.470 1.00 87.94 112 MET A C 1
ATOM 857 O O . MET A 1 112 ? -8.514 -22.078 -5.728 1.00 87.94 112 MET A O 1
ATOM 861 N N . SER A 1 113 ? -7.842 -20.001 -6.285 1.00 92.25 113 SER A N 1
ATOM 862 C CA . SER A 1 113 ? -7.147 -20.441 -7.496 1.00 92.25 113 SER A CA 1
ATOM 863 C C . SER A 1 113 ? -5.831 -21.166 -7.166 1.00 92.25 113 SER A C 1
ATOM 865 O O . SER A 1 113 ? -5.282 -21.047 -6.069 1.00 92.25 113 SER A O 1
ATOM 867 N N . ALA A 1 114 ? -5.288 -21.923 -8.123 1.00 91.69 114 ALA A N 1
ATOM 868 C CA . ALA A 1 114 ? -3.991 -22.588 -7.951 1.00 91.69 114 ALA A CA 1
ATOM 869 C C . ALA A 1 114 ? -2.794 -21.615 -8.003 1.00 91.69 114 ALA A C 1
ATOM 871 O O . ALA A 1 114 ? -1.681 -22.000 -7.646 1.00 91.69 114 ALA A O 1
ATOM 872 N N . VAL A 1 115 ? -3.022 -20.371 -8.435 1.00 93.75 115 VAL A N 1
ATOM 873 C CA . VAL A 1 115 ? -1.986 -19.379 -8.769 1.00 93.75 115 VAL A CA 1
ATOM 874 C C . VAL A 1 115 ? -1.969 -18.182 -7.813 1.00 93.75 115 VAL A C 1
ATOM 876 O O . VAL A 1 115 ? -1.352 -17.161 -8.101 1.00 93.75 115 VAL A O 1
ATOM 879 N N . GLU A 1 116 ? -2.627 -18.296 -6.657 1.00 94.06 116 GLU A N 1
ATOM 880 C CA . GLU A 1 116 ? -2.613 -17.246 -5.638 1.00 94.06 116 GLU A CA 1
ATOM 881 C C . GLU A 1 116 ? -1.202 -16.955 -5.115 1.00 94.06 116 GLU A C 1
ATOM 883 O O . GLU A 1 116 ? -0.364 -17.850 -4.947 1.00 94.06 116 GLU A O 1
ATOM 888 N N . HIS A 1 117 ? -0.975 -15.706 -4.707 1.00 93.88 117 HIS A N 1
ATOM 889 C CA . HIS A 1 117 ? 0.216 -15.369 -3.942 1.00 93.88 117 HIS A CA 1
ATOM 890 C C . HIS A 1 117 ? 0.278 -16.187 -2.637 1.00 93.88 117 HIS A C 1
ATOM 892 O O . HIS A 1 117 ? -0.728 -16.450 -1.971 1.00 93.88 117 HIS A O 1
ATOM 898 N N . SER A 1 118 ? 1.493 -16.530 -2.200 1.00 91.56 118 SER A N 1
ATOM 899 C CA . SER A 1 118 ? 1.737 -17.313 -0.977 1.00 91.56 118 SER A CA 1
ATOM 900 C C . SER A 1 118 ? 1.071 -16.741 0.289 1.00 91.56 118 SER A C 1
ATOM 902 O O . SER A 1 118 ? 0.805 -17.481 1.240 1.00 91.56 118 SER A O 1
ATOM 904 N N . ALA A 1 119 ? 0.798 -15.431 0.322 1.00 91.38 119 ALA A N 1
ATOM 905 C CA . ALA A 1 119 ? 0.092 -14.766 1.417 1.00 91.38 119 ALA A CA 1
ATOM 906 C C . ALA A 1 119 ? -1.356 -15.255 1.584 1.00 91.38 119 ALA A C 1
ATOM 908 O O . ALA A 1 119 ? -1.804 -15.363 2.720 1.00 91.38 119 ALA A O 1
ATOM 909 N N . VAL A 1 120 ? -2.059 -15.623 0.507 1.00 91.12 120 VAL A N 1
ATOM 910 C CA . VAL A 1 120 ? -3.449 -16.115 0.579 1.00 91.12 120 VAL A CA 1
ATOM 911 C C . VAL A 1 120 ? -3.489 -17.460 1.302 1.00 91.12 120 VAL A C 1
ATOM 913 O O . VAL A 1 120 ? -4.177 -17.632 2.309 1.00 91.12 120 VAL A O 1
ATOM 916 N N . ARG A 1 121 ? -2.649 -18.402 0.855 1.00 85.44 121 ARG A N 1
ATOM 917 C CA . ARG A 1 121 ? -2.541 -19.742 1.457 1.00 85.44 121 ARG A CA 1
ATOM 918 C C . ARG A 1 121 ? -2.143 -19.692 2.931 1.00 85.44 121 ARG A C 1
ATOM 920 O O . ARG A 1 121 ? -2.602 -20.526 3.708 1.00 85.44 121 ARG A O 1
ATOM 927 N N . ARG A 1 122 ? -1.277 -18.748 3.311 1.00 84.88 122 ARG A N 1
ATOM 928 C CA . ARG A 1 122 ? -0.858 -18.549 4.708 1.00 84.88 122 ARG A CA 1
ATOM 929 C C . ARG A 1 122 ? -1.928 -17.839 5.534 1.00 84.88 122 ARG A C 1
ATOM 931 O O . ARG A 1 122 ? -2.192 -18.274 6.649 1.00 84.88 122 ARG A O 1
ATOM 938 N N . GLY A 1 123 ? -2.579 -16.819 4.979 1.00 81.75 123 GLY A N 1
ATOM 939 C CA . GLY A 1 123 ? -3.638 -16.055 5.643 1.00 81.75 123 GLY A CA 1
ATOM 940 C C . GLY A 1 123 ? -4.854 -16.901 6.023 1.00 81.75 123 GLY A C 1
ATOM 941 O O . GLY A 1 123 ? -5.493 -16.634 7.031 1.00 81.75 123 GLY A O 1
ATOM 942 N N . LEU A 1 124 ? -5.138 -17.970 5.274 1.00 77.88 124 LEU A N 1
ATOM 943 C CA . LEU A 1 124 ? -6.204 -18.925 5.605 1.00 77.88 124 LEU A CA 1
ATOM 944 C C . LEU A 1 124 ? -5.815 -19.971 6.664 1.00 77.88 124 LEU A C 1
ATOM 946 O O . LEU A 1 124 ? -6.672 -20.731 7.105 1.00 77.88 124 LEU A O 1
ATOM 950 N N . ARG A 1 125 ? -4.536 -20.057 7.050 1.00 74.25 125 ARG A N 1
ATOM 951 C CA . ARG A 1 125 ? -4.015 -21.084 7.974 1.00 74.25 125 ARG A CA 1
ATOM 952 C C . ARG A 1 125 ? -3.556 -20.537 9.319 1.00 74.25 125 ARG A C 1
ATOM 954 O O . ARG A 1 125 ? -3.341 -21.325 10.233 1.00 74.25 125 ARG A O 1
ATOM 961 N N . LEU A 1 126 ? -3.337 -19.231 9.417 1.00 68.31 126 LEU A N 1
ATOM 962 C CA . LEU A 1 126 ? -2.777 -18.599 10.602 1.00 68.31 126 LEU A CA 1
ATOM 963 C C . LEU A 1 126 ? -3.832 -17.738 11.282 1.00 68.31 126 LEU A C 1
ATOM 965 O O . LEU A 1 126 ? -4.515 -16.945 10.634 1.00 68.31 126 LEU A O 1
ATOM 969 N N . ASP A 1 127 ? -3.921 -17.872 12.599 1.00 72.81 127 ASP A N 1
ATOM 970 C CA . ASP A 1 127 ? -4.651 -16.918 13.418 1.00 72.81 127 ASP A CA 1
ATOM 971 C C . ASP A 1 127 ? -3.790 -15.655 13.629 1.00 72.81 127 ASP A C 1
ATOM 973 O O . ASP A 1 127 ? -2.585 -15.769 13.879 1.00 72.81 127 ASP A O 1
ATOM 977 N N . PRO A 1 128 ? -4.365 -14.443 13.519 1.00 70.69 128 PRO A N 1
ATOM 978 C CA . PRO A 1 128 ? -3.680 -13.201 13.825 1.00 70.69 128 PRO A CA 1
ATOM 979 C C . PRO A 1 128 ? -3.191 -13.203 15.268 1.00 70.69 128 PRO A C 1
ATOM 981 O O . PRO A 1 128 ? -3.948 -13.493 16.193 1.00 70.69 128 PRO A O 1
ATOM 984 N N . LEU A 1 129 ? -1.928 -12.823 15.455 1.00 72.00 129 LEU A N 1
ATOM 985 C CA . LEU A 1 129 ? -1.344 -12.640 16.785 1.00 72.00 129 LEU A CA 1
ATOM 986 C C . LEU A 1 129 ? -1.791 -11.323 17.432 1.00 72.00 129 LEU A C 1
ATOM 988 O O . LEU A 1 129 ? -1.832 -11.217 18.653 1.00 72.00 129 LEU A O 1
ATOM 992 N N . LEU A 1 130 ? -2.122 -10.326 16.609 1.00 70.12 130 LEU A N 1
ATOM 993 C CA . LEU A 1 130 ? -2.626 -9.027 17.036 1.00 70.12 130 LEU A CA 1
ATOM 994 C C . LEU A 1 130 ? -4.017 -8.824 16.445 1.00 70.12 130 LEU A C 1
ATOM 996 O O . LEU A 1 130 ? -4.204 -8.901 15.230 1.00 70.12 130 LEU A O 1
ATOM 1000 N N . LEU A 1 131 ? -4.983 -8.564 17.320 1.00 72.38 131 LEU A N 1
ATOM 1001 C CA . LEU A 1 131 ? -6.361 -8.276 16.955 1.00 72.38 131 LEU A CA 1
ATOM 1002 C C . LEU A 1 131 ? -6.644 -6.805 17.233 1.00 72.38 131 LEU A C 1
ATOM 1004 O O . LEU A 1 131 ? -6.783 -6.412 18.387 1.00 72.38 131 LEU A O 1
ATOM 1008 N N . GLY A 1 132 ? -6.761 -6.018 16.166 1.00 68.94 132 GLY A N 1
ATOM 1009 C CA . GLY A 1 132 ? -7.208 -4.631 16.240 1.00 68.94 132 GLY A CA 1
ATOM 1010 C C . GLY A 1 132 ? -6.352 -3.700 17.111 1.00 68.94 132 GLY A C 1
ATOM 1011 O O . GLY A 1 132 ? -5.269 -4.021 17.586 1.00 68.94 132 GLY A O 1
ATOM 1012 N N . GLY A 1 133 ? -6.864 -2.492 17.261 1.00 80.25 133 GLY A N 1
ATOM 1013 C CA . GLY A 1 133 ? -6.288 -1.321 17.922 1.00 80.25 133 GLY A CA 1
ATOM 1014 C C . GLY A 1 133 ? -7.176 -0.139 17.541 1.00 80.25 133 GLY A C 1
ATOM 1015 O O . GLY A 1 133 ? -7.969 -0.291 16.621 1.00 80.25 133 GLY A O 1
ATOM 1016 N N . GLU A 1 134 ? -7.116 1.011 18.211 1.00 87.94 134 GLU A N 1
ATOM 1017 C CA . GLU A 1 134 ? -7.999 2.147 17.864 1.00 87.94 134 GLU A CA 1
ATOM 1018 C C . GLU A 1 134 ? -7.713 2.733 16.463 1.00 87.94 134 GLU A C 1
ATOM 1020 O O . GLU A 1 134 ? -8.558 3.421 15.883 1.00 87.94 134 GLU A O 1
ATOM 1025 N N . GLN A 1 135 ? -6.551 2.403 15.894 1.00 92.19 135 GLN A N 1
ATOM 1026 C CA . GLN A 1 135 ? -6.074 2.839 14.584 1.00 92.19 135 GLN A CA 1
ATOM 1027 C C . GLN A 1 135 ? -6.920 2.294 13.428 1.00 92.19 135 GLN A C 1
ATOM 1029 O O . GLN A 1 135 ? -7.618 1.277 13.540 1.00 92.19 135 GLN A O 1
ATOM 1034 N N . GLU A 1 136 ? -6.880 3.010 12.299 1.00 92.69 136 GLU A N 1
ATOM 1035 C CA . GLU A 1 136 ? -7.643 2.675 11.087 1.00 92.69 136 GLU A CA 1
ATOM 1036 C C . GLU A 1 136 ? -9.119 2.316 11.372 1.00 92.69 136 GLU A C 1
ATOM 1038 O O . GLU A 1 136 ? -9.688 1.374 10.812 1.00 92.69 136 GLU A O 1
ATOM 1043 N N . ARG A 1 137 ? -9.756 3.088 12.265 1.00 89.56 137 ARG A N 1
ATOM 1044 C CA . ARG A 1 137 ? -11.161 2.926 12.693 1.00 89.56 137 ARG A CA 1
ATOM 1045 C C . ARG A 1 137 ? -11.442 1.601 13.407 1.00 89.56 137 ARG A C 1
ATOM 1047 O O . ARG A 1 137 ? -12.424 0.929 13.088 1.00 89.56 137 ARG A O 1
ATOM 1054 N N . ALA A 1 138 ? -10.609 1.248 14.379 1.00 89.06 138 ALA A N 1
ATOM 1055 C CA . ALA A 1 138 ? -10.738 0.019 15.159 1.00 89.06 138 ALA A CA 1
ATOM 1056 C C 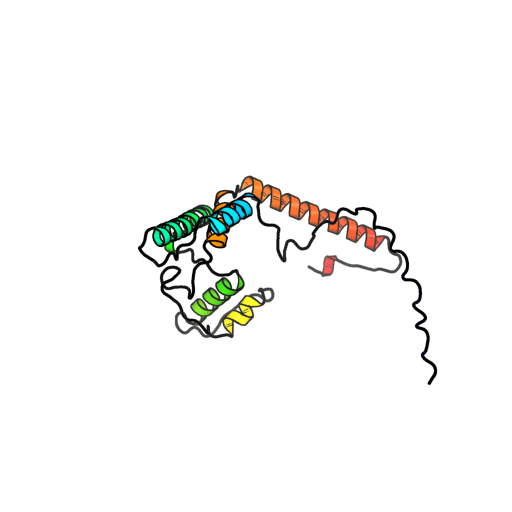. ALA A 1 138 ? -10.493 -1.288 14.373 1.00 89.06 138 ALA A C 1
ATOM 1058 O O . ALA A 1 138 ? -10.934 -2.360 14.792 1.00 89.06 138 ALA A O 1
ATOM 1059 N N . ARG A 1 139 ? -9.831 -1.221 13.207 1.00 87.38 139 ARG A N 1
ATOM 1060 C CA . ARG A 1 139 ? -9.678 -2.375 12.293 1.00 87.38 139 ARG A CA 1
ATOM 1061 C C . ARG A 1 139 ? -8.264 -2.922 12.201 1.00 87.38 139 ARG A C 1
ATOM 1063 O O . ARG A 1 139 ? -8.095 -4.055 11.752 1.00 87.38 139 ARG A O 1
ATOM 1070 N N . ARG A 1 140 ? -7.254 -2.153 12.609 1.00 90.44 140 ARG A N 1
ATOM 1071 C CA . ARG A 1 140 ? -5.850 -2.537 12.457 1.00 90.44 140 ARG A CA 1
ATOM 1072 C C . ARG A 1 140 ? -5.056 -2.130 13.688 1.00 90.44 140 ARG A C 1
ATOM 1074 O O . ARG A 1 140 ? -5.188 -1.020 14.181 1.00 90.44 140 ARG A O 1
ATOM 1081 N N . ALA A 1 141 ? -4.245 -3.056 14.184 1.00 87.75 141 ALA A N 1
ATOM 1082 C CA . ALA A 1 141 ? -3.365 -2.819 15.317 1.00 87.75 141 ALA A CA 1
ATOM 1083 C C . ALA A 1 141 ? -2.144 -1.996 14.902 1.00 87.75 141 ALA A C 1
ATOM 1085 O O . ALA A 1 141 ? -1.554 -2.260 13.857 1.00 87.75 141 ALA A O 1
ATOM 1086 N N . GLY A 1 142 ? -1.689 -1.103 15.775 1.00 88.06 142 GLY A N 1
ATOM 1087 C CA . GLY A 1 142 ? -0.412 -0.409 15.622 1.00 88.06 142 GLY A CA 1
ATOM 1088 C C . GLY A 1 142 ? -0.526 0.928 14.900 1.00 88.06 142 GLY A C 1
ATOM 1089 O O . GLY A 1 142 ? -1.507 1.205 14.215 1.00 88.06 142 GLY A O 1
ATOM 1090 N N . LEU A 1 143 ? 0.511 1.748 15.061 1.00 90.19 143 LEU A N 1
ATOM 1091 C CA . LEU A 1 143 ? 0.565 3.109 14.533 1.00 90.19 143 LEU A CA 1
ATOM 1092 C C . LEU A 1 143 ? 0.585 3.119 12.999 1.00 90.19 143 LEU A C 1
ATOM 1094 O O . LEU A 1 143 ? 1.255 2.285 12.372 1.00 90.19 143 LEU A O 1
ATOM 1098 N N . GLU A 1 144 ? -0.156 4.045 12.401 1.00 94.62 144 GLU A N 1
ATOM 1099 C CA . GLU A 1 144 ? -0.151 4.293 10.965 1.00 94.62 144 GLU A CA 1
ATOM 1100 C C . GLU A 1 144 ? 1.227 4.799 10.506 1.00 94.62 144 GLU A C 1
ATOM 1102 O O . GLU A 1 144 ? 1.824 5.691 11.108 1.00 94.62 144 GLU A O 1
ATOM 1107 N N . ASN A 1 145 ? 1.736 4.254 9.397 1.00 96.44 145 ASN A N 1
ATOM 1108 C CA . ASN A 1 145 ? 2.938 4.781 8.753 1.00 96.44 145 ASN A CA 1
ATOM 1109 C C . ASN A 1 145 ? 2.563 6.026 7.936 1.00 96.44 145 ASN A C 1
ATOM 1111 O O . ASN A 1 145 ? 2.350 5.936 6.726 1.00 96.44 145 ASN A O 1
ATOM 1115 N N . VAL A 1 146 ? 2.437 7.169 8.616 1.00 97.94 146 VAL A N 1
ATOM 1116 C CA . VAL A 1 146 ? 1.945 8.422 8.024 1.00 97.94 146 VAL A CA 1
ATOM 1117 C C . VAL A 1 146 ? 2.719 8.819 6.758 1.00 97.94 146 VAL A C 1
ATOM 1119 O O . VAL A 1 146 ? 2.057 9.071 5.751 1.00 97.94 146 VAL A O 1
ATOM 1122 N N . PRO A 1 147 ? 4.070 8.795 6.715 1.00 98.19 147 PRO A N 1
ATOM 1123 C CA . PRO A 1 147 ? 4.795 9.111 5.486 1.00 98.19 147 PRO A CA 1
ATOM 1124 C C . PRO A 1 147 ? 4.425 8.193 4.318 1.00 98.19 147 PRO A C 1
ATOM 1126 O O . PRO A 1 147 ? 4.137 8.681 3.229 1.00 98.19 147 PRO A O 1
ATOM 1129 N N . ALA A 1 148 ? 4.369 6.874 4.536 1.00 97.56 148 ALA A N 1
ATOM 1130 C CA . ALA A 1 148 ? 4.005 5.928 3.480 1.00 97.56 148 ALA A CA 1
ATOM 1131 C C . ALA A 1 148 ? 2.549 6.097 3.014 1.00 97.56 148 ALA A C 1
ATOM 1133 O O . ALA A 1 148 ? 2.276 5.997 1.820 1.00 97.56 148 ALA A O 1
ATOM 1134 N N . VAL A 1 149 ? 1.628 6.391 3.937 1.00 98.06 149 VAL A N 1
ATOM 1135 C CA . VAL A 1 149 ? 0.222 6.680 3.622 1.00 98.06 149 VAL A CA 1
ATOM 1136 C C . VAL A 1 149 ? 0.110 7.924 2.741 1.00 98.06 149 VAL A C 1
ATOM 1138 O O . VAL A 1 149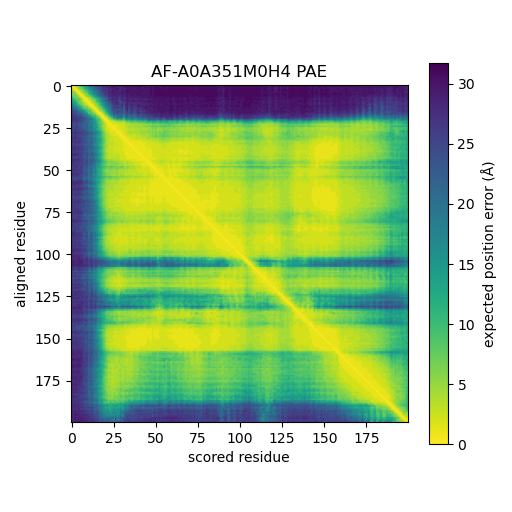 ? -0.537 7.867 1.698 1.00 98.06 149 VAL A O 1
ATOM 1141 N N . VAL A 1 150 ? 0.795 9.012 3.102 1.00 98.50 150 VAL A N 1
ATOM 1142 C CA . VAL A 1 150 ? 0.842 10.247 2.300 1.00 98.50 150 VAL A CA 1
ATOM 1143 C C . VAL A 1 150 ? 1.450 9.987 0.920 1.00 98.50 150 VAL A C 1
ATOM 1145 O O . VAL A 1 150 ? 0.891 10.413 -0.088 1.00 98.50 150 VAL A O 1
ATOM 1148 N N . GLY A 1 151 ? 2.539 9.218 0.850 1.00 98.19 151 GLY A N 1
ATOM 1149 C CA . GLY A 1 151 ? 3.140 8.788 -0.413 1.00 98.19 151 GLY A CA 1
ATOM 1150 C C . GLY A 1 151 ? 2.188 8.013 -1.315 1.00 98.19 151 GLY A C 1
ATOM 1151 O O . GLY A 1 151 ? 2.162 8.231 -2.529 1.00 98.19 151 GLY A O 1
ATOM 1152 N N . PHE A 1 152 ? 1.408 7.105 -0.732 1.00 97.38 152 PHE A N 1
ATOM 1153 C CA . PHE A 1 152 ? 0.421 6.321 -1.463 1.00 97.38 152 PHE A CA 1
ATOM 1154 C C . PHE A 1 152 ? -0.747 7.187 -1.952 1.00 97.38 152 PHE A C 1
ATOM 1156 O O . PHE A 1 152 ? -1.146 7.059 -3.107 1.00 97.38 152 PHE A O 1
ATOM 1163 N N . GLY A 1 153 ? -1.223 8.126 -1.128 1.00 97.94 153 GLY A N 1
ATOM 1164 C CA . GLY A 1 153 ? -2.211 9.128 -1.532 1.00 97.94 153 GLY A CA 1
ATOM 1165 C C . GLY A 1 153 ? -1.724 10.005 -2.689 1.00 97.94 153 GLY A C 1
ATOM 1166 O O . GLY A 1 153 ? -2.430 10.160 -3.682 1.00 97.94 153 GLY A O 1
ATOM 1167 N N . ALA A 1 154 ? -0.482 10.496 -2.628 1.00 98.06 154 ALA A N 1
ATOM 1168 C CA . ALA A 1 154 ? 0.122 11.276 -3.709 1.00 98.06 154 ALA A CA 1
ATOM 1169 C C . ALA A 1 154 ? 0.239 10.471 -5.013 1.00 98.06 154 ALA A C 1
ATOM 1171 O O . ALA A 1 154 ? -0.031 10.996 -6.093 1.00 98.06 154 ALA A O 1
ATOM 1172 N N . ALA A 1 155 ? 0.590 9.183 -4.921 1.00 95.44 155 ALA A N 1
ATOM 1173 C CA . ALA A 1 155 ? 0.591 8.294 -6.078 1.00 95.44 155 ALA A CA 1
ATOM 1174 C C . ALA A 1 155 ? -0.820 8.127 -6.660 1.00 95.44 155 ALA A C 1
ATOM 1176 O O . ALA A 1 155 ? -0.970 8.223 -7.874 1.00 95.44 155 ALA A O 1
ATOM 1177 N N . ALA A 1 156 ? -1.834 7.919 -5.812 1.00 95.25 156 ALA A N 1
ATOM 1178 C CA . ALA A 1 156 ? -3.228 7.783 -6.233 1.00 95.25 156 ALA A CA 1
ATOM 1179 C C . ALA A 1 156 ? -3.761 9.063 -6.897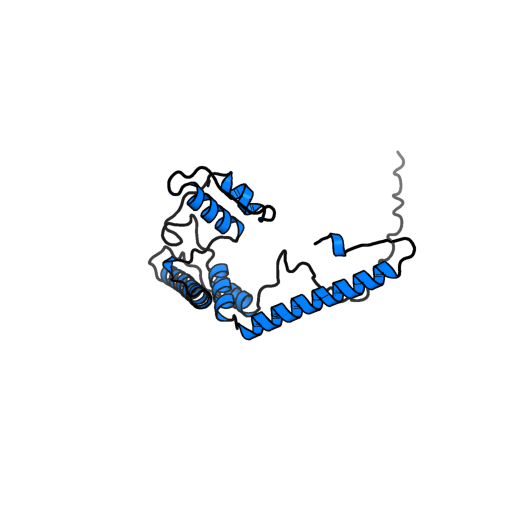 1.00 95.25 156 ALA A C 1
ATOM 1181 O O . ALA A 1 156 ? -4.367 8.991 -7.960 1.00 95.25 156 ALA A O 1
ATOM 1182 N N . ALA A 1 157 ? -3.464 10.232 -6.327 1.00 96.06 157 ALA A N 1
ATOM 1183 C CA . ALA A 1 157 ? -3.877 11.528 -6.866 1.00 96.06 157 ALA A CA 1
ATOM 1184 C C . ALA A 1 157 ? -3.218 11.867 -8.212 1.00 96.06 157 ALA A C 1
ATOM 1186 O O . ALA A 1 157 ? -3.812 12.556 -9.035 1.00 96.06 157 ALA A O 1
ATOM 1187 N N . ALA A 1 158 ? -1.986 11.403 -8.434 1.00 94.38 158 ALA A N 1
ATOM 1188 C CA . ALA A 1 158 ? -1.249 11.630 -9.675 1.00 94.38 158 ALA A CA 1
ATOM 1189 C C . ALA A 1 158 ? -1.573 10.599 -10.771 1.00 94.38 158 ALA A C 1
ATOM 1191 O O . ALA A 1 158 ? -0.993 10.661 -11.864 1.00 94.38 158 ALA A O 1
ATOM 1192 N N . LEU A 1 159 ? -2.423 9.604 -10.497 1.00 87.94 159 LEU A N 1
ATOM 1193 C CA . LEU A 1 159 ? -2.807 8.635 -11.514 1.00 87.94 159 LEU A CA 1
ATOM 1194 C C . LEU A 1 159 ? -3.675 9.307 -12.569 1.00 87.94 159 LEU A C 1
ATOM 1196 O O . LEU A 1 159 ? -4.730 9.864 -12.294 1.00 87.94 159 LEU A O 1
ATOM 1200 N N . ASP A 1 160 ? -3.206 9.184 -13.798 1.00 88.25 160 ASP A N 1
ATOM 1201 C CA . ASP A 1 160 ? -3.937 9.552 -14.992 1.00 88.25 160 ASP A CA 1
ATOM 1202 C C . ASP A 1 160 ? -4.280 8.241 -15.718 1.00 88.25 160 ASP A C 1
ATOM 1204 O O . ASP A 1 160 ? -3.353 7.489 -16.052 1.00 88.25 160 ASP A O 1
ATOM 1208 N N . PRO A 1 161 ? -5.574 7.920 -15.922 1.00 85.44 161 PRO A N 1
ATOM 1209 C CA . PRO A 1 161 ? -5.994 6.707 -16.615 1.00 85.44 161 PRO A CA 1
ATOM 1210 C C . PRO A 1 161 ? -5.375 6.554 -18.007 1.00 85.44 161 PRO A C 1
ATOM 1212 O O . PRO A 1 161 ? -5.024 5.436 -18.392 1.00 85.44 161 PRO A O 1
ATOM 1215 N N . GLU A 1 162 ? -5.193 7.652 -18.746 1.00 89.06 162 GLU A N 1
ATOM 1216 C CA . GLU A 1 162 ? -4.603 7.610 -20.087 1.00 89.06 162 GLU A CA 1
ATOM 1217 C C . GLU A 1 162 ? -3.121 7.250 -20.014 1.00 89.06 162 GLU A C 1
ATOM 1219 O O . GLU A 1 162 ? -2.662 6.321 -20.688 1.00 89.06 162 GLU A O 1
ATOM 1224 N N . ARG A 1 163 ? -2.378 7.917 -19.125 1.00 86.69 163 ARG A N 1
ATOM 1225 C CA . ARG A 1 163 ? -0.981 7.580 -18.848 1.00 86.69 163 ARG A CA 1
ATOM 1226 C C . ARG A 1 163 ? -0.818 6.140 -18.375 1.00 86.69 163 ARG A C 1
ATOM 1228 O O . ARG A 1 163 ? 0.095 5.463 -18.837 1.00 86.69 163 ARG A O 1
ATOM 1235 N N . LEU A 1 164 ? -1.683 5.657 -17.483 1.00 85.12 164 LEU A N 1
ATOM 1236 C CA . LEU A 1 164 ? -1.617 4.284 -16.977 1.00 85.12 164 LEU A CA 1
ATOM 1237 C C . LEU A 1 164 ? -1.851 3.264 -18.100 1.00 85.12 164 LEU A C 1
ATOM 1239 O O . LEU A 1 164 ? -1.122 2.275 -18.200 1.00 85.12 164 LEU A O 1
ATOM 1243 N N . ALA A 1 165 ? -2.830 3.521 -18.971 1.00 89.19 165 ALA A N 1
ATOM 1244 C CA . ALA A 1 165 ? -3.083 2.687 -20.140 1.00 89.19 165 ALA A CA 1
ATOM 1245 C C . ALA A 1 165 ? -1.884 2.687 -21.103 1.00 89.19 165 ALA A C 1
ATOM 1247 O O . ALA A 1 165 ? -1.478 1.625 -21.579 1.00 89.19 165 ALA A O 1
ATOM 1248 N N . ALA A 1 166 ? -1.272 3.851 -21.339 1.00 89.50 166 ALA A N 1
ATOM 1249 C CA . ALA A 1 166 ? -0.080 3.977 -22.173 1.00 89.50 166 ALA A CA 1
ATOM 1250 C C . ALA A 1 166 ? 1.136 3.246 -21.572 1.00 89.50 166 ALA A C 1
ATOM 1252 O O . ALA A 1 166 ? 1.822 2.511 -22.283 1.00 89.50 166 ALA A O 1
ATOM 1253 N N . GLU A 1 167 ? 1.380 3.394 -20.266 1.00 87.69 167 GLU A N 1
ATOM 1254 C CA . GLU A 1 167 ? 2.432 2.678 -19.531 1.00 87.69 167 GLU A CA 1
ATOM 1255 C C . GLU A 1 167 ? 2.231 1.156 -19.618 1.00 87.69 167 GLU A C 1
ATOM 1257 O O . GLU A 1 167 ? 3.185 0.424 -19.889 1.00 87.69 167 GLU A O 1
ATOM 1262 N N . SER A 1 168 ? 0.993 0.674 -19.448 1.00 86.81 168 SER A N 1
ATOM 1263 C CA . SER A 1 168 ? 0.669 -0.751 -19.569 1.00 86.81 168 SER A CA 1
ATOM 1264 C C . SER A 1 168 ? 0.889 -1.269 -20.989 1.00 86.81 168 SER A C 1
ATOM 1266 O O . SER A 1 168 ? 1.471 -2.339 -21.159 1.00 86.81 168 SER A O 1
ATOM 1268 N N . LEU A 1 169 ? 0.448 -0.525 -22.008 1.00 90.12 169 LEU A N 1
ATOM 1269 C CA . LEU A 1 169 ? 0.629 -0.910 -23.407 1.00 90.12 169 LEU A CA 1
ATOM 1270 C C . LEU A 1 169 ? 2.115 -0.993 -23.768 1.00 90.12 169 LEU A C 1
ATOM 1272 O O . LEU A 1 169 ? 2.549 -1.949 -24.411 1.00 90.12 169 LEU A O 1
ATOM 1276 N N . GLU A 1 170 ? 2.900 -0.014 -23.328 1.00 88.38 170 GLU A N 1
ATOM 1277 C CA . GLU A 1 170 ? 4.342 0.008 -23.549 1.00 88.38 170 GLU A CA 1
ATOM 1278 C C . GLU A 1 170 ? 5.047 -1.136 -22.806 1.00 88.38 170 GLU A C 1
ATOM 1280 O O . GLU A 1 170 ? 5.944 -1.768 -23.368 1.00 88.38 170 GLU A O 1
ATOM 1285 N N . ALA A 1 171 ? 4.631 -1.457 -21.577 1.00 86.12 171 ALA A N 1
ATOM 1286 C CA . ALA A 1 171 ? 5.152 -2.609 -20.844 1.00 86.12 171 ALA A CA 1
ATOM 1287 C C . ALA A 1 171 ? 4.877 -3.923 -21.594 1.00 86.12 171 ALA A C 1
ATOM 1289 O O . ALA A 1 171 ? 5.811 -4.690 -21.834 1.00 86.12 171 ALA A O 1
ATOM 1290 N N . THR A 1 172 ? 3.637 -4.143 -22.046 1.00 87.56 172 THR A N 1
ATOM 1291 C CA . THR A 1 172 ? 3.268 -5.310 -22.864 1.00 87.56 172 THR A CA 1
ATOM 1292 C C . THR A 1 172 ? 4.093 -5.374 -24.145 1.00 87.56 172 THR A C 1
ATOM 1294 O O . THR A 1 172 ? 4.693 -6.408 -24.438 1.00 87.56 172 THR A O 1
ATOM 1297 N N . ARG A 1 173 ? 4.206 -4.255 -24.870 1.00 89.19 173 ARG A N 1
ATOM 1298 C CA . ARG A 1 173 ? 4.988 -4.174 -26.108 1.00 89.19 173 ARG A CA 1
ATOM 1299 C C . ARG A 1 173 ? 6.451 -4.554 -25.885 1.00 89.19 173 ARG A C 1
ATOM 1301 O O . ARG A 1 173 ? 7.013 -5.305 -26.677 1.00 89.19 173 ARG A O 1
ATOM 1308 N N . ARG A 1 174 ? 7.077 -4.051 -24.816 1.00 86.06 174 ARG A N 1
ATOM 1309 C CA . ARG A 1 174 ? 8.470 -4.383 -24.471 1.00 86.06 174 ARG A CA 1
ATOM 1310 C C . ARG A 1 174 ? 8.635 -5.859 -24.140 1.00 86.06 174 ARG A C 1
ATOM 1312 O O . ARG A 1 174 ? 9.603 -6.465 -24.590 1.00 86.06 174 ARG A O 1
ATOM 1319 N N . THR A 1 175 ? 7.702 -6.440 -23.389 1.00 86.00 175 THR A N 1
ATOM 1320 C CA . THR A 1 175 ? 7.703 -7.879 -23.098 1.00 86.00 175 THR A CA 1
ATOM 1321 C C . THR A 1 175 ? 7.570 -8.708 -24.375 1.00 86.00 175 THR A C 1
ATOM 1323 O O . THR A 1 175 ? 8.299 -9.685 -24.535 1.00 86.00 175 THR A O 1
ATOM 1326 N N . ASP A 1 176 ? 6.701 -8.309 -25.305 1.00 86.81 176 ASP A N 1
ATOM 1327 C CA . ASP A 1 176 ? 6.530 -9.005 -26.583 1.00 86.81 176 ASP A CA 1
ATOM 1328 C C . ASP A 1 176 ? 7.776 -8.933 -27.469 1.00 86.81 176 ASP A C 1
ATOM 1330 O O . ASP A 1 176 ? 8.162 -9.947 -28.051 1.00 86.81 176 ASP A O 1
ATOM 1334 N N . LEU A 1 177 ? 8.443 -7.776 -27.525 1.00 86.88 177 LEU A N 1
ATOM 1335 C CA . LEU A 1 177 ? 9.713 -7.626 -28.239 1.00 86.88 177 LEU A CA 1
ATOM 1336 C C . LEU A 1 177 ? 10.808 -8.508 -27.629 1.00 86.88 177 LEU A C 1
ATOM 1338 O O . LEU A 1 177 ? 11.428 -9.286 -28.346 1.00 86.88 177 LEU A O 1
ATOM 1342 N N . LEU A 1 178 ? 10.992 -8.456 -26.303 1.00 86.38 178 LEU A N 1
ATOM 1343 C CA . LEU A 1 178 ? 11.976 -9.294 -25.606 1.00 86.38 178 LEU A CA 1
ATOM 1344 C C . LEU A 1 178 ? 11.727 -10.786 -25.839 1.00 86.38 178 LEU A C 1
ATOM 1346 O O . LEU A 1 178 ? 12.673 -11.551 -26.007 1.00 86.38 178 LEU A O 1
ATOM 1350 N N . ARG A 1 179 ? 10.457 -11.198 -25.857 1.00 85.06 179 ARG A N 1
ATOM 1351 C CA . ARG A 1 179 ? 10.067 -12.576 -26.150 1.00 85.06 179 ARG A CA 1
ATOM 1352 C C . ARG A 1 179 ? 10.386 -12.957 -27.594 1.00 85.06 179 ARG A C 1
ATOM 1354 O O . ARG A 1 179 ? 10.992 -13.998 -27.800 1.00 85.06 179 ARG A O 1
ATOM 1361 N N . SER A 1 180 ? 10.034 -12.113 -28.564 1.00 86.31 180 SER A N 1
ATOM 1362 C CA . SER A 1 180 ? 10.327 -12.357 -29.982 1.00 86.31 180 SER A CA 1
ATOM 1363 C C . SER A 1 180 ? 11.829 -12.465 -30.251 1.00 86.31 180 SER A C 1
ATOM 1365 O O . SER A 1 180 ? 12.257 -13.345 -30.995 1.00 86.31 180 SER A O 1
ATOM 1367 N N . ASP A 1 181 ? 12.632 -11.590 -29.644 1.00 87.75 181 ASP A N 1
ATOM 1368 C CA . ASP A 1 181 ? 14.089 -11.610 -29.792 1.00 87.75 181 ASP A CA 1
ATOM 1369 C C . ASP A 1 181 ? 14.701 -12.853 -29.130 1.00 87.75 181 ASP A C 1
ATOM 1371 O O . ASP A 1 181 ? 15.623 -13.457 -29.680 1.00 87.75 181 ASP A O 1
ATOM 1375 N N . LEU A 1 182 ? 14.174 -13.265 -27.969 1.00 86.88 182 LEU A N 1
ATOM 1376 C CA . LEU A 1 182 ? 14.594 -14.493 -27.295 1.00 86.88 182 LEU A CA 1
ATOM 1377 C C . LEU A 1 182 ? 14.238 -15.739 -28.114 1.00 86.88 182 LEU A C 1
ATOM 1379 O O . LEU A 1 182 ? 15.096 -16.603 -28.274 1.00 86.88 182 LEU A O 1
ATOM 1383 N N . ASP A 1 183 ? 13.017 -15.817 -28.649 1.00 84.81 183 ASP A N 1
ATOM 1384 C CA . ASP A 1 183 ? 12.572 -16.911 -29.523 1.00 84.81 183 ASP A CA 1
ATOM 1385 C C . ASP A 1 183 ? 13.511 -17.030 -30.740 1.00 84.81 183 ASP A C 1
ATOM 1387 O O . ASP A 1 183 ? 14.076 -18.095 -30.991 1.00 84.81 183 ASP A O 1
ATOM 1391 N N . ALA A 1 184 ? 13.784 -15.916 -31.432 1.00 85.00 184 ALA A N 1
ATOM 1392 C CA . ALA A 1 184 ? 14.681 -15.894 -32.589 1.00 85.00 184 ALA A CA 1
ATOM 1393 C C . ALA A 1 184 ? 16.129 -16.287 -32.239 1.00 85.00 184 ALA A C 1
ATOM 1395 O O . ALA A 1 184 ? 16.799 -16.977 -33.012 1.00 85.00 184 ALA A O 1
ATOM 1396 N N . ALA A 1 185 ? 16.627 -15.859 -31.075 1.00 87.19 185 ALA A N 1
ATOM 1397 C CA . ALA A 1 185 ? 17.958 -16.225 -30.607 1.00 87.19 185 ALA A CA 1
ATOM 1398 C C . ALA A 1 185 ? 18.062 -17.720 -30.270 1.00 87.19 185 ALA A C 1
ATOM 1400 O O . ALA A 1 185 ? 19.095 -18.329 -30.549 1.00 87.19 185 ALA A O 1
ATOM 1401 N N . LEU A 1 186 ? 17.014 -18.314 -29.692 1.00 85.38 186 LEU A N 1
ATOM 1402 C CA . LEU A 1 186 ? 16.964 -19.745 -29.388 1.00 85.38 186 LEU A CA 1
ATOM 1403 C C . LEU A 1 186 ? 16.885 -20.594 -30.660 1.00 85.38 186 LEU A C 1
ATOM 1405 O O . LEU A 1 186 ? 17.619 -21.574 -30.759 1.00 85.38 186 LEU A O 1
ATOM 1409 N N . ASP A 1 187 ? 16.084 -20.184 -31.647 1.00 83.38 187 ASP A N 1
ATOM 1410 C CA . ASP A 1 187 ? 15.979 -20.862 -32.949 1.00 83.38 187 ASP A CA 1
ATOM 1411 C C . ASP A 1 187 ? 17.317 -20.881 -33.713 1.00 83.38 187 ASP A C 1
ATOM 1413 O O . ASP A 1 187 ? 17.606 -21.809 -34.471 1.00 83.38 187 ASP A O 1
ATOM 1417 N N . ALA A 1 188 ? 18.167 -19.871 -33.501 1.00 85.12 188 ALA A N 1
ATOM 1418 C CA . ALA A 1 188 ? 19.491 -19.786 -34.112 1.00 85.12 188 ALA A CA 1
ATOM 1419 C C . ALA A 1 188 ? 20.547 -20.699 -33.450 1.00 85.12 188 ALA A C 1
ATOM 1421 O O . ALA A 1 188 ? 21.647 -20.845 -33.993 1.00 85.12 188 ALA A O 1
ATOM 1422 N N . LEU A 1 189 ? 20.256 -21.308 -32.291 1.00 83.50 189 LEU A N 1
ATOM 1423 C CA . LEU A 1 189 ? 21.196 -22.171 -31.573 1.00 83.50 189 LEU A CA 1
ATOM 1424 C C . LEU A 1 189 ? 21.066 -23.636 -32.035 1.00 83.50 189 LEU A C 1
ATOM 1426 O O . LEU A 1 189 ? 20.059 -24.292 -31.756 1.00 83.50 189 LEU A O 1
ATOM 1430 N N . PRO A 1 190 ? 22.093 -24.209 -32.697 1.00 81.44 190 PRO A N 1
ATOM 1431 C CA . PRO A 1 190 ? 22.023 -25.582 -33.181 1.00 81.44 190 PRO A CA 1
ATOM 1432 C C . PRO A 1 190 ? 21.891 -26.575 -32.018 1.00 81.44 190 PRO A C 1
ATOM 1434 O O . PRO A 1 190 ? 22.680 -26.560 -31.075 1.00 81.44 190 PRO A O 1
ATOM 1437 N N . GLY A 1 191 ? 20.904 -27.470 -32.112 1.00 77.69 191 GLY A N 1
ATOM 1438 C CA . GLY A 1 191 ? 20.648 -28.521 -31.122 1.00 77.69 191 GLY A CA 1
ATOM 1439 C C . GLY A 1 191 ? 19.693 -28.139 -29.985 1.00 77.69 191 GLY A C 1
ATOM 1440 O O . GLY A 1 191 ? 19.434 -28.984 -29.129 1.00 77.69 191 GLY A O 1
ATOM 1441 N N . ILE A 1 192 ? 19.142 -26.920 -29.974 1.00 72.06 192 ILE A N 1
ATOM 1442 C CA . ILE A 1 192 ? 18.105 -26.508 -29.020 1.00 72.06 192 ILE A CA 1
ATOM 1443 C C . ILE A 1 192 ? 16.737 -26.538 -29.712 1.00 72.06 192 ILE A C 1
ATOM 1445 O O . ILE A 1 192 ? 16.475 -25.788 -30.642 1.00 72.06 192 ILE A O 1
ATOM 1449 N N . LEU A 1 193 ? 15.853 -27.411 -29.231 1.00 61.72 193 LEU A N 1
ATOM 1450 C CA . LEU A 1 193 ? 14.418 -27.386 -29.520 1.00 61.72 193 LEU A CA 1
ATOM 1451 C C . LEU A 1 193 ? 13.736 -26.718 -28.323 1.00 61.72 193 LEU A C 1
ATOM 1453 O O . LEU A 1 193 ? 13.417 -27.380 -27.336 1.00 61.72 193 LEU A O 1
ATOM 1457 N N . ALA A 1 194 ? 13.584 -25.396 -28.370 1.00 62.09 194 ALA A N 1
ATOM 1458 C CA . ALA A 1 194 ? 12.892 -24.643 -27.331 1.00 62.09 194 ALA A CA 1
ATOM 1459 C C . ALA A 1 194 ? 11.467 -24.315 -27.793 1.00 62.09 194 ALA A C 1
ATOM 1461 O O . ALA A 1 194 ? 11.253 -23.365 -28.537 1.00 62.09 194 ALA A O 1
ATOM 1462 N N . ASP A 1 195 ? 10.474 -25.086 -27.342 1.00 58.69 195 ASP A N 1
ATOM 1463 C CA . ASP A 1 195 ? 9.069 -24.693 -27.490 1.00 58.69 195 ASP A CA 1
ATOM 1464 C C . ASP A 1 195 ? 8.636 -23.847 -26.288 1.00 58.69 195 ASP A C 1
ATOM 1466 O O . ASP A 1 195 ? 8.027 -24.330 -25.334 1.00 58.69 195 ASP A O 1
ATOM 1470 N N . LEU A 1 196 ? 8.952 -22.550 -26.321 1.00 62.22 196 LEU A N 1
ATOM 1471 C CA . LEU A 1 196 ? 8.521 -21.611 -25.279 1.00 62.22 196 LEU A CA 1
ATOM 1472 C C . LEU A 1 196 ? 6.994 -21.391 -25.261 1.00 62.22 196 LEU A C 1
ATOM 1474 O O . LEU A 1 196 ? 6.474 -20.724 -24.363 1.00 62.22 196 LEU A O 1
ATOM 1478 N N . ARG A 1 197 ? 6.235 -21.974 -26.203 1.00 55.31 197 ARG A N 1
ATOM 1479 C CA . ARG A 1 197 ? 4.766 -21.882 -26.235 1.00 55.31 197 ARG A CA 1
ATOM 1480 C C . ARG A 1 197 ? 4.108 -22.796 -25.203 1.00 55.31 197 ARG A C 1
ATOM 1482 O O . ARG A 1 197 ? 2.952 -22.547 -24.869 1.00 55.31 197 ARG A O 1
ATOM 1489 N N . SER A 1 198 ? 4.825 -23.795 -24.677 1.00 49.62 198 SER A N 1
ATOM 1490 C CA . SER A 1 198 ? 4.322 -24.716 -23.647 1.00 49.62 198 SER A CA 1
ATOM 1491 C C . SER A 1 198 ? 4.418 -24.171 -22.215 1.00 49.62 198 SER A C 1
ATOM 1493 O O . SER A 1 198 ? 4.002 -24.851 -21.284 1.00 49.62 198 SER A O 1
ATOM 1495 N N . LEU A 1 199 ? 4.987 -22.976 -22.018 1.00 50.25 199 LEU A N 1
ATOM 1496 C CA . LEU A 1 199 ? 5.085 -22.297 -20.716 1.00 50.25 199 LEU A CA 1
ATOM 1497 C C . LEU A 1 199 ? 3.861 -21.408 -20.407 1.00 50.25 199 LEU A C 1
ATOM 1499 O O . LEU A 1 199 ? 3.934 -20.553 -19.525 1.00 50.25 199 LEU A O 1
ATOM 1503 N N . ARG A 1 200 ? 2.767 -21.578 -21.159 1.00 43.75 200 ARG A N 1
ATOM 1504 C CA . ARG A 1 200 ? 1.503 -20.846 -20.998 1.00 43.75 200 ARG A CA 1
ATOM 1505 C C . ARG A 1 200 ? 0.561 -21.518 -20.010 1.00 43.75 200 ARG A C 1
ATOM 1507 O O . ARG A 1 200 ? 0.501 -22.766 -20.017 1.00 43.75 200 ARG A O 1
#

Solvent-accessible surface area (backbone atoms only — not comparable to full-atom values): 12218 Å² total; per-residue (Å²): 138,84,82,81,79,82,84,73,73,79,76,79,80,74,71,76,74,73,90,69,88,80,79,85,86,55,60,90,83,53,69,82,72,53,70,62,16,51,50,42,21,55,50,33,62,78,72,51,86,36,54,52,91,40,89,52,74,52,9,45,52,31,33,49,45,47,52,52,17,41,48,29,40,20,68,68,64,79,51,52,69,93,75,63,73,88,64,98,41,70,56,55,49,39,23,52,51,40,40,55,56,50,62,47,90,74,48,86,80,84,86,80,71,96,81,62,61,71,43,51,70,46,16,69,72,52,80,76,93,70,81,37,37,80,35,72,82,52,64,35,54,64,86,78,61,56,27,61,44,32,12,51,10,40,44,38,61,68,60,47,73,66,60,50,51,49,53,51,52,51,50,53,50,51,51,52,50,55,48,52,54,49,52,56,55,45,70,70,39,90,92,54,87,80,69,74,78,75,80,112

Mean predicted aligned error: 10.17 Å

Radius of gyration: 25.23 Å; Cα contacts (8 Å, |Δi|>4): 162; chains: 1; bounding box: 81×48×54 Å

Foldseek 3Di:
DDDDDDPPDDDPPPDDPDPDPDDDPVVVVHDDADPQLVVLLVCCVPPQDAFCPDDDPSVVVLVVLLQLLLVLQCVLVVHDSLVDFDDPDDLVVLLLVLLVVCPPPVDPDDDDDPPDDPSNVVSNVDDDPDQFDPPRPRGDDDTDPSSNSSSNSSVSNPDDVVVVVVVVVVSVVVVVVVVVVVVVVQVPDPPHDDPPVVVD

Nearest PDB structures (foldseek):
  6m4j-assembly1_A  TM=8.798E-01  e=4.614E-04  Vibrio cyclitrophicus
  3gzc-assembly1_B  TM=8.329E-01  e=3.880E-04  Homo sapiens
  1ecx-assembly1_A  TM=7.659E-01  e=3.263E-04  Thermotoga maritima
  1ecx-assembly1_B  TM=7.536E-01  e=3.880E-04  Thermotoga maritima
  5zst-assembly1_A  TM=7.151E-01  e=9.223E-04  Hydrogenimonas thermophila